Protein AF-A0A418REI0-F1 (afdb_monomer_lite)

pLDDT: mean 88.09, std 13.21, range [37.69, 98.44]

Secondary structure (DSSP, 8-state):
---S-EEHHHHHHHTTPPPPS---EE-SHHHHHHH-TTS-HHHHHHHHHHHHHHHHGGGHHHHHHHHHHHHHHHTSSSHHHHHHHHHHHHHSSEEEEEETTS-EEEEES-PPTTPPEEEEEEEETTEEEEEEEEES-GGGHHHHHHHHHHHHHHHHHHHHHHHHHHHHHHHHHHHHHHT-GGGS-TT-----

Sequence (192 aa):
MDGMTVTLAALHEALGLSPTAGDERIGDSEAAVRALPELPTTDVRAAFARLQADTLRPHLPGLRTLLDGAQRALNHPQPEATLARWLAGVTGGEVTVRASWGDVVAHAGHAPDGAELTEVPLAFERRPVGTLQLRADPGWADLAALIAELLRLARLQAAAAGAARRRVGERQFEALLAGDAAQLPPGEGFTV

Radius of gyration: 24.29 Å; chains: 1; bounding box: 61×45×70 Å

Structure (mmCIF, N/CA/C/O backbone):
data_AF-A0A418REI0-F1
#
_entry.id   AF-A0A418REI0-F1
#
loop_
_atom_site.group_PDB
_atom_site.id
_atom_site.type_symbol
_atom_site.label_atom_id
_atom_site.label_alt_id
_atom_site.label_comp_id
_atom_site.label_asym_id
_atom_site.label_entity_id
_atom_site.label_seq_id
_atom_site.pdbx_PDB_ins_code
_atom_site.Cartn_x
_atom_site.Cartn_y
_atom_site.Cartn_z
_atom_site.occupancy
_atom_site.B_iso_or_equiv
_atom_site.auth_seq_id
_atom_site.auth_comp_id
_atom_site.auth_asym_id
_atom_site.auth_atom_id
_atom_site.pdbx_PDB_model_num
ATOM 1 N N . MET A 1 1 ? -17.980 11.633 7.742 1.00 37.69 1 MET A N 1
ATOM 2 C CA . MET A 1 1 ? -17.823 10.175 7.548 1.00 37.69 1 MET A CA 1
ATOM 3 C C . MET A 1 1 ? -17.558 9.558 8.914 1.00 37.69 1 MET A C 1
ATOM 5 O O . MET A 1 1 ? -16.412 9.490 9.320 1.00 37.69 1 MET A O 1
ATOM 9 N N . ASP A 1 2 ? -18.605 9.179 9.646 1.00 46.38 2 ASP A N 1
ATOM 10 C CA . ASP A 1 2 ? -18.513 8.660 11.028 1.00 46.38 2 ASP A CA 1
ATOM 11 C C . ASP A 1 2 ? -18.523 7.115 11.102 1.00 46.38 2 ASP A C 1
ATOM 13 O O . ASP A 1 2 ? -18.875 6.534 12.119 1.00 46.38 2 ASP A O 1
ATOM 17 N N . GLY A 1 3 ? -18.189 6.419 10.011 1.00 50.38 3 GLY A N 1
ATOM 18 C CA . GLY A 1 3 ? -18.624 5.028 9.814 1.00 50.38 3 GLY A CA 1
ATOM 19 C C . GLY A 1 3 ? -17.624 3.900 10.085 1.00 50.38 3 GLY A C 1
ATOM 20 O O . GLY A 1 3 ? -17.991 2.756 9.853 1.00 50.38 3 GLY A O 1
ATOM 21 N N . MET A 1 4 ? -16.380 4.160 10.506 1.00 64.94 4 MET A N 1
ATOM 22 C CA . MET A 1 4 ? -15.353 3.098 10.583 1.00 64.94 4 MET A CA 1
ATOM 23 C C . MET A 1 4 ? -14.421 3.214 11.793 1.00 64.94 4 MET A C 1
ATOM 25 O O . MET A 1 4 ? -13.204 3.122 11.660 1.00 64.94 4 MET A O 1
ATOM 29 N N . THR A 1 5 ? -14.966 3.472 12.978 1.00 81.75 5 THR A N 1
ATOM 30 C CA . THR A 1 5 ? -14.149 3.612 14.191 1.00 81.75 5 THR A CA 1
ATOM 31 C C . THR A 1 5 ? -14.651 2.692 15.287 1.00 81.75 5 THR A C 1
ATOM 33 O O . THR A 1 5 ? -15.823 2.751 15.653 1.00 81.75 5 THR A O 1
ATOM 36 N N . VAL A 1 6 ? -13.753 1.871 15.830 1.00 89.75 6 VAL A N 1
ATOM 37 C CA . VAL A 1 6 ? -14.014 1.056 17.020 1.00 89.75 6 VAL A CA 1
ATOM 38 C C . VAL A 1 6 ? -14.134 1.970 18.237 1.00 89.75 6 VAL A C 1
ATOM 40 O O . VAL A 1 6 ? -13.294 2.840 18.451 1.00 89.75 6 VAL A O 1
ATOM 43 N N . THR A 1 7 ? -15.171 1.770 19.043 1.00 93.31 7 THR A N 1
ATOM 44 C CA . THR A 1 7 ? -15.384 2.499 20.304 1.00 93.31 7 THR A CA 1
ATOM 45 C C . THR A 1 7 ? -14.915 1.686 21.508 1.00 93.31 7 THR A C 1
ATOM 47 O O . THR A 1 7 ? -14.963 0.453 21.466 1.00 93.31 7 THR A O 1
ATOM 50 N N . LEU A 1 8 ? -14.571 2.351 22.612 1.00 92.44 8 LEU A N 1
ATOM 51 C CA . LEU A 1 8 ? -14.238 1.691 23.878 1.00 92.44 8 LEU A CA 1
ATOM 52 C C . LEU A 1 8 ? -15.384 0.820 24.415 1.00 92.44 8 LEU A C 1
ATOM 54 O O . LEU A 1 8 ? -15.127 -0.299 24.859 1.00 92.44 8 LEU A O 1
ATOM 58 N N . ALA A 1 9 ? -16.636 1.277 24.311 1.00 92.62 9 ALA A N 1
ATOM 59 C CA . ALA A 1 9 ? -17.806 0.488 24.701 1.00 92.62 9 ALA A CA 1
ATOM 60 C C . ALA A 1 9 ? -17.896 -0.845 23.930 1.00 92.62 9 ALA A C 1
ATOM 62 O O . ALA A 1 9 ? -17.992 -1.908 24.542 1.00 92.62 9 ALA A O 1
ATOM 63 N N . ALA A 1 10 ? -17.770 -0.806 22.598 1.00 92.62 10 ALA A N 1
ATOM 64 C CA . ALA A 1 10 ? -17.742 -2.013 21.764 1.00 92.62 10 ALA A CA 1
ATOM 65 C C . ALA A 1 10 ? -16.563 -2.946 22.100 1.00 92.62 10 ALA A C 1
ATOM 67 O O . ALA A 1 10 ? -16.708 -4.167 22.069 1.00 92.62 10 ALA A O 1
ATOM 68 N N . LEU A 1 11 ? -15.395 -2.389 22.447 1.00 93.88 11 LEU A N 1
ATOM 69 C CA . LEU A 1 11 ? -14.242 -3.182 22.878 1.00 93.88 11 LEU A CA 1
ATOM 70 C C . LEU A 1 11 ? -14.498 -3.879 24.223 1.00 93.88 11 LEU A C 1
ATOM 72 O O . LEU A 1 11 ? -14.166 -5.054 24.364 1.00 93.88 11 LEU A O 1
ATOM 76 N N . HIS A 1 12 ? -15.120 -3.190 25.184 1.00 94.25 12 HIS A N 1
ATOM 77 C CA . HIS A 1 12 ? -15.545 -3.782 26.456 1.00 94.25 12 HIS A CA 1
ATOM 78 C C . HIS A 1 12 ? -16.533 -4.926 26.245 1.00 94.25 12 HIS A C 1
ATOM 80 O O . HIS A 1 12 ? -16.341 -6.007 26.800 1.00 94.25 12 HIS A O 1
ATOM 86 N N . GLU A 1 13 ? -17.552 -4.709 25.415 1.00 93.75 13 GLU A N 1
ATOM 87 C CA . GLU A 1 13 ? -18.547 -5.729 25.087 1.00 93.75 13 GLU A CA 1
ATOM 88 C C . GLU A 1 13 ? -17.895 -6.956 24.435 1.00 93.75 13 GLU A C 1
ATOM 90 O O . GLU A 1 13 ? -18.126 -8.085 24.868 1.00 93.75 13 GLU A O 1
ATOM 95 N N . ALA A 1 14 ? -17.005 -6.747 23.459 1.00 93.56 14 ALA A N 1
ATOM 96 C CA . ALA A 1 14 ? -16.279 -7.827 22.788 1.00 93.56 14 ALA A CA 1
ATOM 97 C C . ALA A 1 14 ? -15.379 -8.643 23.734 1.00 93.56 14 ALA A C 1
ATOM 99 O O . ALA A 1 14 ? -15.108 -9.815 23.465 1.00 93.56 14 ALA A O 1
ATOM 100 N N . LEU A 1 15 ? -14.920 -8.031 24.828 1.00 94.75 15 LEU A N 1
ATOM 101 C CA . LEU A 1 15 ? -14.110 -8.659 25.874 1.00 94.75 15 LEU A CA 1
ATOM 102 C C . LEU A 1 15 ? -14.952 -9.196 27.047 1.00 94.75 15 LEU A C 1
ATOM 104 O O . LEU A 1 15 ? -14.390 -9.753 27.988 1.00 94.75 15 LEU A O 1
ATOM 108 N N . GLY A 1 16 ? -16.282 -9.055 27.008 1.00 93.31 16 GLY A N 1
ATOM 109 C CA . GLY A 1 16 ? -17.184 -9.493 28.078 1.00 93.31 16 GLY A CA 1
ATOM 110 C C . GLY A 1 16 ? -17.062 -8.679 29.372 1.00 93.31 16 GLY A C 1
ATOM 111 O O . GLY A 1 16 ? -17.384 -9.182 30.448 1.00 93.31 16 GLY A O 1
ATOM 112 N N . LEU A 1 17 ? -16.571 -7.442 29.284 1.00 91.19 17 LEU A N 1
ATOM 113 C CA . LEU A 1 17 ? -16.450 -6.523 30.413 1.00 91.19 17 LEU A CA 1
ATOM 114 C C . LEU A 1 17 ? -17.764 -5.783 30.670 1.00 91.19 17 LEU A C 1
ATOM 116 O O . LEU A 1 17 ? -18.635 -5.690 29.806 1.00 91.19 17 LEU A O 1
ATOM 120 N N . SER A 1 18 ? -17.876 -5.185 31.858 1.00 87.94 18 SER A N 1
ATOM 121 C CA . SER A 1 18 ? -18.984 -4.284 32.168 1.00 87.94 18 SER A CA 1
ATOM 122 C C . SER A 1 18 ? -19.059 -3.143 31.140 1.00 87.94 18 SER A C 1
ATOM 124 O O . SER A 1 18 ? -18.027 -2.520 30.850 1.00 87.94 18 SER A O 1
ATOM 126 N N . PRO A 1 19 ? -20.260 -2.848 30.608 1.00 78.44 19 PRO A N 1
ATOM 127 C CA . PRO A 1 19 ? -20.439 -1.809 29.606 1.00 78.44 19 PRO A CA 1
ATOM 128 C C . PRO A 1 19 ? -20.054 -0.447 30.181 1.00 78.44 19 PRO A C 1
ATOM 130 O O . PRO A 1 19 ? -20.421 -0.093 31.304 1.00 78.44 19 PRO A O 1
ATOM 133 N N . THR A 1 20 ? -19.304 0.321 29.400 1.00 84.38 20 THR A N 1
ATOM 134 C CA . THR A 1 20 ? -18.971 1.713 29.697 1.00 84.38 20 THR A CA 1
ATOM 135 C C . THR A 1 20 ? -19.844 2.628 28.852 1.00 84.38 20 THR A C 1
ATOM 137 O O . THR A 1 20 ? -20.195 2.303 27.724 1.00 84.38 20 THR A O 1
ATOM 140 N N . ALA A 1 21 ? -20.195 3.798 29.385 1.00 75.00 21 ALA A N 1
ATOM 141 C CA . ALA A 1 21 ? -20.988 4.796 28.660 1.00 75.00 21 ALA A CA 1
ATOM 142 C C . ALA A 1 21 ? -20.171 5.574 27.602 1.00 75.00 21 ALA A C 1
ATOM 144 O O . ALA A 1 21 ? -20.625 6.601 27.107 1.00 75.00 21 ALA A O 1
ATOM 145 N N . GLY A 1 22 ? -18.935 5.151 27.324 1.00 71.06 22 GLY A N 1
ATOM 146 C CA . GLY A 1 22 ? -17.993 5.904 26.508 1.00 71.06 22 GLY A CA 1
ATOM 147 C C . GLY A 1 22 ? -18.039 5.509 25.036 1.00 71.06 22 GLY A C 1
ATOM 148 O O . GLY A 1 22 ? -17.533 4.449 24.670 1.00 71.06 22 GLY A O 1
ATOM 149 N N . ASP A 1 23 ? -18.496 6.431 24.188 1.00 81.56 23 ASP A N 1
ATOM 150 C CA . ASP A 1 23 ? -18.319 6.386 22.724 1.00 81.56 23 ASP A CA 1
ATOM 151 C C . ASP A 1 23 ? -16.915 6.864 22.296 1.00 81.56 23 ASP A C 1
ATOM 153 O O . ASP A 1 23 ? -16.705 7.376 21.192 1.00 81.56 23 ASP A O 1
ATOM 157 N N . GLU A 1 24 ? -15.929 6.736 23.189 1.00 89.12 24 GLU A N 1
ATOM 158 C CA . GLU A 1 24 ? -14.556 7.137 22.909 1.00 89.12 24 GLU A CA 1
ATOM 159 C C . GLU A 1 24 ? -13.996 6.288 21.767 1.00 89.12 24 GLU A C 1
ATOM 161 O O . GLU A 1 24 ? -14.023 5.054 21.808 1.00 89.12 24 GLU A O 1
ATOM 166 N N . ARG A 1 25 ? -13.507 6.964 20.725 1.00 90.75 25 ARG A N 1
ATOM 167 C CA . ARG A 1 25 ? -12.991 6.325 19.515 1.00 90.75 25 ARG A CA 1
ATOM 168 C C . ARG A 1 25 ? -11.568 5.845 19.750 1.00 90.75 25 ARG A C 1
ATOM 170 O O . ARG A 1 25 ? -10.687 6.626 20.099 1.00 90.75 25 ARG A O 1
ATOM 177 N N . ILE A 1 26 ? -11.338 4.569 19.480 1.00 90.69 26 ILE A N 1
ATOM 178 C CA . ILE A 1 26 ? -10.029 3.934 19.542 1.00 90.69 26 ILE A CA 1
ATOM 179 C C . ILE A 1 26 ? -9.466 3.879 18.122 1.00 90.69 26 ILE A C 1
ATOM 181 O O . ILE A 1 26 ? -9.990 3.172 17.261 1.00 90.69 26 ILE A O 1
ATOM 185 N N . GLY A 1 27 ? -8.405 4.651 17.879 1.00 86.81 27 GLY A N 1
ATOM 186 C CA . GLY A 1 27 ? -7.816 4.792 16.544 1.00 86.81 27 GLY A CA 1
ATOM 187 C C . GLY A 1 27 ? -6.982 3.593 16.091 1.00 86.81 27 GLY A C 1
ATOM 188 O O . GLY A 1 27 ? -6.957 3.279 14.905 1.00 86.81 27 GLY A O 1
ATOM 189 N N . ASP A 1 28 ? -6.315 2.903 17.018 1.00 90.38 28 ASP A N 1
ATOM 190 C CA . ASP A 1 28 ? -5.392 1.813 16.701 1.00 90.38 28 ASP A CA 1
ATOM 191 C C . ASP A 1 28 ? -5.299 0.769 17.829 1.00 90.38 28 ASP A C 1
ATOM 193 O O . ASP A 1 28 ? -5.829 0.940 18.932 1.00 90.38 28 ASP A O 1
ATOM 197 N N . SER A 1 29 ? -4.611 -0.340 17.550 1.00 92.38 29 SER A N 1
ATOM 198 C CA . SER A 1 29 ? -4.465 -1.446 18.499 1.00 92.38 29 SER A CA 1
ATOM 199 C C . SER A 1 29 ? -3.656 -1.083 19.746 1.00 92.38 29 SER A C 1
ATOM 201 O O . SER A 1 29 ? -3.858 -1.689 20.793 1.00 92.38 29 SER A O 1
ATOM 203 N N . GLU A 1 30 ? -2.739 -0.118 19.664 1.00 94.31 30 GLU A N 1
ATOM 204 C CA . GLU A 1 30 ? -1.954 0.321 20.821 1.00 94.31 30 GLU A CA 1
ATOM 205 C C . GLU A 1 30 ? -2.773 1.241 21.726 1.00 94.31 30 GLU A C 1
ATOM 207 O O . GLU A 1 30 ? -2.663 1.165 22.946 1.00 94.31 30 GLU A O 1
ATOM 212 N N . ALA A 1 31 ? -3.640 2.074 21.152 1.00 93.38 31 ALA A N 1
ATOM 213 C CA . ALA A 1 31 ? -4.638 2.838 21.883 1.00 93.38 31 ALA A CA 1
ATOM 214 C C . ALA A 1 31 ? -5.607 1.902 22.615 1.00 93.38 31 ALA A C 1
ATOM 216 O O . ALA A 1 31 ? -5.894 2.140 23.785 1.00 93.38 31 ALA A O 1
ATOM 217 N N . ALA A 1 32 ? -6.023 0.800 21.979 1.00 93.44 32 ALA A N 1
ATOM 218 C CA . A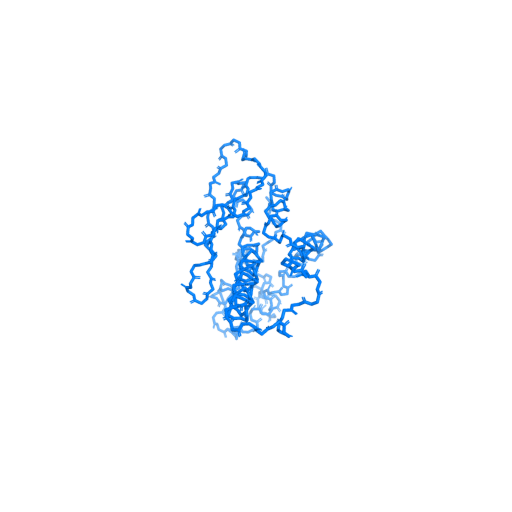LA A 1 32 ? -6.846 -0.227 22.620 1.00 93.44 32 ALA A CA 1
ATOM 219 C C . ALA A 1 32 ? -6.154 -0.828 23.857 1.00 93.44 32 ALA A C 1
ATOM 221 O O . ALA A 1 32 ? -6.754 -0.919 24.925 1.00 93.44 32 ALA A O 1
ATOM 222 N N . VAL A 1 33 ? -4.873 -1.190 23.729 1.00 96.19 33 VAL A N 1
ATOM 223 C CA . VAL A 1 33 ? -4.071 -1.747 24.833 1.00 96.19 33 VAL A CA 1
ATOM 224 C C . VAL A 1 33 ? -3.869 -0.723 25.950 1.00 96.19 33 VAL A C 1
ATOM 226 O O . VAL A 1 33 ? -4.002 -1.068 27.121 1.00 96.19 33 VAL A O 1
ATOM 229 N N . AR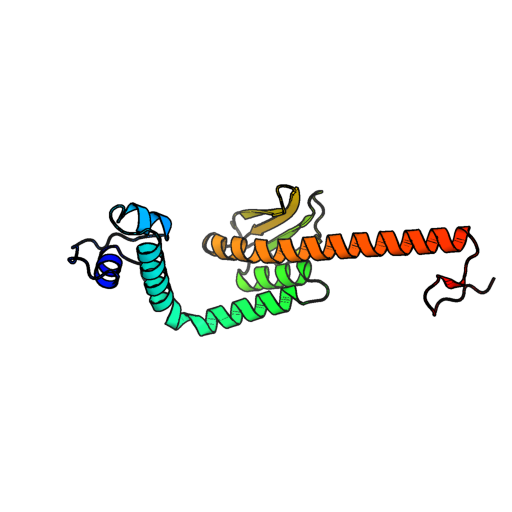G A 1 34 ? -3.596 0.544 25.613 1.00 95.38 34 ARG A N 1
ATOM 230 C CA . ARG A 1 34 ? -3.468 1.623 26.607 1.00 95.38 34 ARG A CA 1
ATOM 231 C C . ARG A 1 34 ? -4.770 1.891 27.358 1.00 95.38 34 ARG A C 1
ATOM 233 O O . ARG A 1 34 ? -4.708 2.256 28.526 1.00 95.38 34 ARG A O 1
ATOM 240 N N . ALA A 1 35 ? -5.919 1.727 26.705 1.00 92.75 35 ALA A N 1
ATOM 241 C CA . ALA A 1 35 ? -7.226 1.926 27.326 1.00 92.75 35 ALA A CA 1
ATOM 242 C C . ALA A 1 35 ? -7.595 0.807 28.316 1.00 92.75 35 ALA A C 1
ATOM 244 O O . ALA A 1 35 ? -8.383 1.037 29.229 1.00 92.75 35 ALA A O 1
ATOM 245 N N . LEU A 1 36 ? -7.018 -0.391 28.158 1.00 93.50 36 LEU A N 1
ATOM 246 C CA . LEU A 1 36 ? -7.301 -1.568 28.985 1.00 93.50 36 LEU A CA 1
ATOM 247 C C . LEU A 1 36 ? -6.004 -2.214 29.510 1.00 93.50 36 LEU A C 1
ATOM 249 O O . LEU A 1 36 ? -5.715 -3.365 29.174 1.00 93.50 36 LEU A O 1
ATOM 253 N N . PRO A 1 37 ? -5.217 -1.502 30.341 1.00 94.19 37 PRO A N 1
ATOM 254 C CA . PRO A 1 37 ? -3.891 -1.960 30.767 1.00 94.19 37 PRO A CA 1
ATOM 255 C C . PRO A 1 37 ? -3.931 -3.203 31.669 1.00 94.19 37 PRO A C 1
ATOM 257 O O . PRO A 1 37 ? -2.948 -3.933 31.747 1.00 94.19 37 PRO A O 1
ATOM 260 N N . GLU A 1 38 ? -5.065 -3.454 32.327 1.00 94.12 38 GLU A N 1
ATOM 261 C CA . GLU A 1 38 ? -5.263 -4.586 33.243 1.00 94.12 38 GLU A CA 1
ATOM 262 C C . GLU A 1 38 ? -5.522 -5.919 32.517 1.00 94.12 38 GLU A C 1
ATOM 264 O O . GLU A 1 38 ? -5.542 -6.977 33.146 1.00 94.12 38 GLU A O 1
ATOM 269 N N . LEU A 1 39 ? -5.745 -5.889 31.198 1.00 95.06 39 LEU A N 1
ATOM 270 C CA . LEU A 1 39 ? -6.017 -7.082 30.400 1.00 95.06 39 LEU A CA 1
ATOM 271 C C . LEU A 1 39 ? -4.785 -7.569 29.628 1.00 95.06 39 LEU A C 1
ATOM 273 O O . LEU A 1 39 ? -3.916 -6.775 29.260 1.00 95.06 39 LEU A O 1
ATOM 277 N N . PRO A 1 40 ? -4.717 -8.874 29.298 1.00 96.38 40 PRO A N 1
ATOM 278 C CA . PRO A 1 40 ? -3.663 -9.393 28.441 1.00 96.38 40 PRO A CA 1
ATOM 279 C C . PRO A 1 40 ? -3.654 -8.686 27.080 1.00 96.38 40 PRO A C 1
ATOM 281 O O . PRO A 1 40 ? -4.644 -8.690 26.347 1.00 96.38 40 PRO A O 1
ATOM 284 N N . THR A 1 41 ? -2.500 -8.130 26.696 1.00 96.31 41 THR A N 1
ATOM 285 C CA . THR A 1 41 ? -2.317 -7.397 25.430 1.00 96.31 41 THR A CA 1
ATOM 286 C C . THR A 1 41 ? -2.795 -8.191 24.212 1.00 96.31 41 THR A C 1
ATOM 288 O O . THR A 1 41 ? -3.390 -7.625 23.295 1.00 96.31 41 THR A O 1
ATOM 291 N N . THR A 1 42 ? -2.543 -9.502 24.188 1.00 96.44 42 THR A N 1
ATOM 292 C CA . THR A 1 42 ? -2.944 -10.381 23.080 1.00 96.44 42 THR A CA 1
ATOM 293 C C . THR A 1 42 ? -4.462 -10.433 22.914 1.00 96.44 42 THR A C 1
ATOM 295 O O . THR A 1 42 ? -4.943 -10.352 21.784 1.00 96.44 42 THR A O 1
ATOM 298 N N . ASP A 1 43 ? -5.212 -10.492 24.014 1.00 96.75 43 ASP A N 1
ATOM 299 C CA . ASP A 1 43 ? -6.672 -10.593 23.983 1.00 96.75 43 ASP A CA 1
ATOM 300 C C . ASP A 1 43 ? -7.295 -9.273 23.527 1.00 96.75 43 ASP A C 1
ATOM 302 O O . ASP A 1 43 ? -8.155 -9.261 22.643 1.00 96.75 43 ASP A O 1
ATOM 306 N N . VAL A 1 44 ? -6.785 -8.147 24.040 1.00 96.38 44 VAL A N 1
ATOM 307 C CA . VAL A 1 44 ? -7.223 -6.803 23.633 1.00 96.38 44 VAL A CA 1
ATOM 308 C C . VAL A 1 44 ? -6.976 -6.576 22.141 1.00 96.38 44 VAL A C 1
ATOM 310 O O . VAL A 1 44 ? -7.878 -6.148 21.418 1.00 96.38 44 VAL A O 1
ATOM 313 N N . ARG A 1 45 ? -5.780 -6.918 21.642 1.00 96.38 45 ARG A N 1
ATOM 314 C CA . ARG A 1 45 ? -5.453 -6.799 20.212 1.00 96.38 45 ARG A CA 1
ATOM 315 C C . ARG A 1 45 ? -6.335 -7.699 19.347 1.00 96.38 45 ARG A C 1
ATOM 317 O O . ARG A 1 45 ? -6.784 -7.260 18.291 1.00 96.38 45 ARG A O 1
ATOM 324 N N . ALA A 1 46 ? -6.604 -8.931 19.780 1.00 96.12 46 ALA A N 1
ATOM 325 C CA . ALA A 1 46 ? -7.459 -9.860 19.047 1.00 96.12 46 ALA A CA 1
ATOM 326 C C . ALA A 1 46 ? -8.921 -9.383 18.986 1.00 96.12 46 ALA A C 1
ATOM 328 O O . ALA A 1 46 ? -9.546 -9.464 17.926 1.00 96.12 46 ALA A O 1
ATOM 329 N N . ALA A 1 47 ? -9.459 -8.859 20.091 1.00 96.12 47 ALA A N 1
ATOM 330 C CA . ALA A 1 47 ? -10.803 -8.286 20.136 1.00 96.12 47 ALA A CA 1
ATOM 331 C C . ALA A 1 47 ? -10.911 -7.037 19.252 1.00 96.12 47 ALA A C 1
ATOM 333 O O . ALA A 1 47 ? -11.807 -6.954 18.412 1.00 96.12 47 ALA A O 1
ATOM 334 N N . PHE A 1 48 ? -9.949 -6.115 19.356 1.00 95.25 48 PHE A N 1
ATOM 335 C CA . PHE A 1 48 ? -9.890 -4.925 18.507 1.00 95.25 48 PHE A CA 1
ATOM 336 C C . PHE A 1 48 ? -9.812 -5.285 17.016 1.00 95.25 48 PHE A C 1
ATOM 338 O O . PHE A 1 48 ? -10.573 -4.758 16.206 1.00 95.25 48 PHE A O 1
ATOM 345 N N . ALA A 1 49 ? -8.948 -6.236 16.645 1.00 94.31 49 ALA A N 1
ATOM 346 C CA . ALA A 1 49 ? -8.825 -6.703 15.266 1.00 94.31 49 ALA A CA 1
ATOM 347 C C . ALA A 1 49 ? -10.128 -7.326 14.740 1.00 94.31 49 ALA A C 1
ATOM 349 O O . ALA A 1 49 ? -10.476 -7.128 13.577 1.00 94.31 49 ALA A O 1
ATOM 350 N N . ARG A 1 50 ? -10.873 -8.049 15.587 1.00 95.12 50 ARG A N 1
ATOM 351 C CA . ARG A 1 50 ? -12.177 -8.617 15.222 1.00 95.12 50 ARG A CA 1
ATOM 352 C C . ARG A 1 50 ? -13.213 -7.530 14.950 1.00 95.12 50 ARG A C 1
ATOM 354 O O . ARG A 1 50 ? -13.879 -7.593 13.924 1.00 95.12 50 ARG A O 1
ATOM 361 N N . LEU A 1 51 ? -13.295 -6.516 15.810 1.00 94.69 51 LEU A N 1
ATOM 362 C CA . LEU A 1 51 ? -14.202 -5.378 15.620 1.00 94.69 51 LEU A CA 1
ATOM 363 C C . LEU A 1 51 ? -13.869 -4.589 14.345 1.00 94.69 51 LEU A C 1
ATOM 365 O O . LEU A 1 51 ? -14.764 -4.237 13.574 1.00 94.69 51 LEU A O 1
ATOM 369 N N . GLN A 1 52 ? -12.579 -4.377 14.069 1.00 92.12 52 GLN A N 1
ATOM 370 C CA . GLN A 1 52 ? -12.132 -3.798 12.800 1.00 92.12 52 GLN A CA 1
ATOM 371 C C . GLN A 1 52 ? -12.526 -4.674 11.604 1.00 92.12 52 GLN A C 1
ATOM 373 O O . GLN A 1 52 ? -13.016 -4.163 10.598 1.00 92.12 52 GLN A O 1
ATOM 378 N N . ALA A 1 53 ? -12.366 -5.995 11.704 1.00 92.00 53 ALA A N 1
ATOM 379 C CA . ALA A 1 53 ? -12.766 -6.915 10.643 1.00 92.00 53 ALA A CA 1
ATOM 380 C C . ALA A 1 53 ? -14.282 -6.879 10.388 1.00 92.00 53 ALA A C 1
ATOM 382 O O . ALA A 1 53 ? -14.698 -6.849 9.231 1.00 92.00 53 ALA A O 1
ATOM 383 N N . ASP A 1 54 ? -15.106 -6.825 11.436 1.00 93.12 54 ASP A N 1
ATOM 384 C CA . ASP A 1 54 ? -16.561 -6.696 11.309 1.00 93.12 54 ASP A CA 1
ATOM 385 C C . ASP A 1 54 ? -16.971 -5.377 10.641 1.00 93.12 54 ASP A C 1
ATOM 387 O O . ASP A 1 54 ? -17.899 -5.372 9.826 1.00 93.12 54 ASP A O 1
ATOM 391 N N . THR A 1 55 ? -16.241 -4.296 10.932 1.00 91.25 55 THR A N 1
ATOM 392 C CA . THR A 1 55 ? -16.420 -2.964 10.331 1.00 91.25 55 THR A CA 1
ATOM 393 C C . THR A 1 55 ? -16.031 -2.961 8.850 1.00 91.25 55 THR A C 1
ATOM 395 O O . THR A 1 55 ? -16.740 -2.410 8.012 1.00 91.25 55 THR A O 1
ATOM 398 N N . LEU A 1 56 ? -14.928 -3.625 8.492 1.00 90.31 56 LEU A N 1
ATOM 399 C CA . LEU A 1 56 ? -14.429 -3.702 7.116 1.00 90.31 56 LEU A CA 1
ATOM 400 C C . LEU A 1 56 ? -15.165 -4.735 6.256 1.00 90.31 56 LEU A C 1
ATOM 402 O O . LEU A 1 56 ? -15.121 -4.646 5.028 1.00 90.31 56 LEU A O 1
ATOM 406 N N . ARG A 1 57 ? -15.846 -5.710 6.870 1.00 93.12 57 ARG A N 1
ATOM 407 C CA . ARG A 1 57 ? -16.513 -6.832 6.190 1.00 93.12 57 ARG A CA 1
ATOM 408 C C . ARG A 1 57 ? -17.374 -6.413 4.986 1.00 93.12 57 ARG A C 1
ATOM 410 O O . ARG A 1 57 ? -17.210 -7.041 3.938 1.00 93.12 57 ARG A O 1
ATOM 417 N N . PRO A 1 58 ? -18.233 -5.375 5.057 1.00 94.38 58 PRO A N 1
ATOM 418 C CA . PRO A 1 58 ? -19.033 -4.942 3.906 1.00 94.38 58 PRO A CA 1
ATOM 419 C C . PRO A 1 58 ? -18.191 -4.431 2.725 1.00 94.38 58 PRO A C 1
ATOM 421 O O . PRO A 1 58 ? -18.628 -4.491 1.578 1.00 94.38 58 PRO A O 1
ATOM 424 N N . HIS A 1 59 ? -16.973 -3.957 2.990 1.00 92.44 59 HIS A N 1
ATOM 425 C CA . HIS A 1 59 ? -16.069 -3.352 2.011 1.00 92.44 59 HIS A CA 1
ATOM 426 C C . HIS A 1 59 ? -15.030 -4.334 1.448 1.00 92.44 59 HIS A C 1
ATOM 428 O O . HIS A 1 59 ? -14.322 -3.998 0.494 1.00 92.44 59 HIS A O 1
ATOM 434 N N . LEU A 1 60 ? -14.951 -5.562 1.982 1.00 92.00 60 LEU A N 1
ATOM 435 C CA . LEU A 1 60 ? -13.967 -6.569 1.568 1.00 92.00 60 LEU A CA 1
ATOM 436 C C . LEU A 1 60 ? -13.948 -6.860 0.060 1.00 92.00 60 LEU A C 1
ATOM 438 O O . LEU A 1 60 ? -12.847 -6.990 -0.473 1.00 92.00 60 LEU A O 1
ATOM 442 N N . PRO A 1 61 ? -15.080 -6.937 -0.671 1.00 94.88 61 PRO A N 1
ATOM 443 C CA . PRO A 1 61 ? -15.032 -7.157 -2.118 1.00 94.88 61 PRO A CA 1
ATOM 444 C C . PRO A 1 61 ? -14.297 -6.036 -2.872 1.00 94.88 61 PRO A C 1
ATOM 446 O O . PRO A 1 61 ? -13.494 -6.304 -3.771 1.00 94.88 61 PRO A O 1
ATOM 449 N N . GLY A 1 62 ? -14.529 -4.781 -2.475 1.00 92.81 62 GLY A N 1
ATOM 450 C CA . GLY A 1 62 ? -13.847 -3.619 -3.045 1.00 92.81 62 GLY A CA 1
ATOM 451 C C . GLY A 1 62 ? -12.364 -3.606 -2.685 1.00 92.81 62 GLY A C 1
ATOM 452 O O . GLY A 1 62 ? -11.517 -3.480 -3.569 1.00 92.81 62 GLY A O 1
ATOM 453 N N . LEU A 1 63 ? -12.040 -3.839 -1.408 1.00 91.81 63 LEU A N 1
ATOM 454 C CA . LEU A 1 63 ? -10.656 -3.917 -0.938 1.00 91.81 63 LEU A CA 1
ATOM 455 C C . LEU A 1 63 ? -9.878 -5.028 -1.650 1.00 91.81 63 LEU A C 1
ATOM 457 O O . LEU A 1 63 ? -8.767 -4.800 -2.120 1.00 91.81 63 LEU A O 1
ATOM 461 N N . ARG A 1 64 ? -10.477 -6.214 -1.795 1.00 94.31 64 ARG A N 1
ATOM 462 C CA . ARG A 1 64 ? -9.885 -7.327 -2.541 1.00 94.31 64 ARG A CA 1
ATOM 463 C C . ARG A 1 64 ? -9.572 -6.927 -3.977 1.00 94.31 64 ARG A C 1
ATOM 465 O O . ARG A 1 64 ? -8.475 -7.189 -4.446 1.00 94.31 64 ARG A O 1
ATOM 472 N N . THR A 1 65 ? -10.499 -6.251 -4.652 1.00 94.88 65 THR A N 1
ATOM 473 C CA . THR A 1 65 ? -10.292 -5.790 -6.034 1.00 94.88 65 THR A CA 1
ATOM 474 C C . THR A 1 65 ? -9.092 -4.842 -6.144 1.00 94.88 65 THR A C 1
ATOM 476 O O . THR A 1 65 ? -8.299 -4.952 -7.082 1.00 94.88 65 THR A O 1
ATOM 479 N N . LEU A 1 66 ? -8.923 -3.938 -5.172 1.00 93.75 66 LEU A N 1
ATOM 480 C CA . LEU A 1 66 ? -7.765 -3.043 -5.104 1.00 93.75 66 LEU A CA 1
ATOM 481 C C . LEU A 1 66 ? -6.465 -3.821 -4.857 1.00 93.75 66 LEU A C 1
ATOM 483 O O . LEU A 1 66 ? -5.497 -3.636 -5.597 1.00 93.75 66 LEU A O 1
ATOM 487 N N . LEU A 1 67 ? -6.453 -4.731 -3.880 1.00 93.25 67 LEU A N 1
ATOM 488 C CA . LEU A 1 67 ? -5.287 -5.562 -3.559 1.00 93.25 67 LEU A CA 1
ATOM 489 C C . LEU A 1 67 ? -4.881 -6.465 -4.734 1.00 93.25 67 LEU A C 1
ATOM 491 O O . LEU A 1 67 ? -3.697 -6.546 -5.055 1.00 93.25 67 LEU A O 1
ATOM 495 N N . ASP A 1 68 ? -5.844 -7.055 -5.444 1.00 95.62 68 ASP A N 1
ATOM 496 C CA . ASP A 1 68 ? -5.607 -7.836 -6.664 1.00 95.62 68 ASP A CA 1
ATOM 497 C C . ASP A 1 68 ? -4.998 -6.961 -7.778 1.00 95.62 68 ASP A C 1
ATOM 499 O O . ASP A 1 68 ? -4.202 -7.426 -8.598 1.00 95.62 68 ASP A O 1
ATOM 503 N N . GLY A 1 69 ? -5.361 -5.676 -7.838 1.00 95.94 69 GLY A N 1
ATOM 504 C CA . GLY A 1 69 ? -4.739 -4.693 -8.727 1.00 95.94 69 GLY A C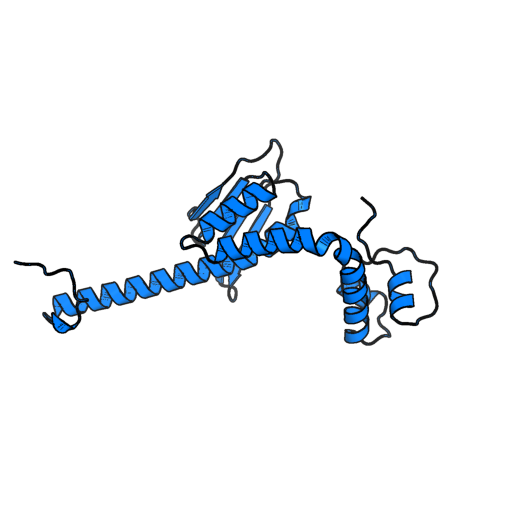A 1
ATOM 505 C C . GLY A 1 69 ? -3.270 -4.437 -8.381 1.00 95.94 69 GLY A C 1
ATOM 506 O O . GLY A 1 69 ? -2.406 -4.558 -9.252 1.00 95.94 69 GLY A O 1
ATOM 507 N N . ALA A 1 70 ? -2.979 -4.164 -7.108 1.00 95.44 70 ALA A N 1
ATOM 508 C CA . ALA A 1 70 ? -1.618 -3.940 -6.623 1.00 95.44 70 ALA A CA 1
ATOM 509 C C . ALA A 1 70 ? -0.732 -5.191 -6.785 1.00 95.44 70 ALA A C 1
ATOM 511 O O . ALA A 1 70 ? 0.409 -5.096 -7.237 1.00 95.44 70 ALA A O 1
ATOM 512 N N . GLN A 1 71 ? -1.267 -6.382 -6.503 1.00 95.88 71 GLN A N 1
ATOM 513 C CA . GLN A 1 71 ? -0.557 -7.650 -6.679 1.00 95.88 71 GLN A CA 1
ATOM 514 C C . GLN A 1 71 ? -0.234 -7.925 -8.154 1.00 95.88 71 GLN A C 1
ATOM 516 O O . GLN A 1 71 ? 0.881 -8.339 -8.477 1.00 95.88 71 GLN A O 1
ATOM 521 N N . ARG A 1 72 ? -1.174 -7.670 -9.074 1.00 97.06 72 ARG A N 1
ATOM 522 C CA . ARG A 1 72 ? -0.905 -7.773 -10.519 1.00 97.06 72 ARG A CA 1
ATOM 523 C C . ARG A 1 72 ? 0.178 -6.795 -10.966 1.00 97.06 72 ARG A C 1
ATOM 525 O O . ARG A 1 72 ? 1.025 -7.172 -11.770 1.00 97.06 72 ARG A O 1
ATOM 532 N N . ALA A 1 73 ? 0.177 -5.576 -10.429 1.00 96.94 73 ALA A N 1
ATOM 533 C CA . ALA A 1 73 ? 1.210 -4.588 -10.717 1.00 96.94 73 ALA A CA 1
ATOM 534 C C . ALA A 1 73 ? 2.598 -5.031 -10.224 1.00 96.94 73 ALA A C 1
ATOM 536 O O . ALA A 1 73 ? 3.569 -4.910 -10.967 1.00 96.94 73 ALA A O 1
ATOM 537 N N . LEU A 1 74 ? 2.685 -5.600 -9.018 1.00 95.44 74 LEU A N 1
ATOM 538 C CA . LEU A 1 74 ? 3.929 -6.135 -8.454 1.00 95.44 74 LEU A CA 1
ATOM 539 C C . LEU A 1 74 ? 4.495 -7.311 -9.266 1.00 95.44 74 LEU A C 1
ATOM 541 O O . LEU A 1 74 ? 5.706 -7.436 -9.402 1.00 95.44 74 LEU A O 1
ATOM 545 N N . ASN A 1 75 ? 3.636 -8.167 -9.817 1.00 94.44 75 ASN A N 1
ATOM 546 C CA . ASN A 1 75 ? 4.063 -9.322 -10.614 1.00 94.44 75 ASN A CA 1
ATOM 547 C C . ASN A 1 75 ? 4.366 -8.976 -12.085 1.00 94.44 75 ASN A C 1
ATOM 549 O O . ASN A 1 75 ? 4.697 -9.861 -12.875 1.00 94.44 75 ASN A O 1
ATOM 553 N N . HIS A 1 76 ? 4.240 -7.708 -12.480 1.00 95.75 76 HIS A N 1
ATOM 554 C CA . HIS A 1 76 ? 4.552 -7.260 -13.832 1.00 95.75 76 HIS A CA 1
ATOM 555 C C . HIS A 1 76 ? 6.078 -7.239 -14.073 1.00 95.75 76 HIS A C 1
ATOM 557 O O . HIS A 1 76 ? 6.826 -6.922 -13.150 1.00 95.75 76 HIS A O 1
ATOM 563 N N . PRO A 1 77 ? 6.576 -7.454 -15.312 1.00 91.50 77 PRO A N 1
ATOM 564 C CA . PRO A 1 77 ? 8.011 -7.354 -15.630 1.00 91.50 77 PRO A CA 1
ATOM 565 C C . PRO A 1 77 ? 8.667 -6.001 -15.304 1.00 91.50 77 PRO A C 1
ATOM 567 O O . PRO A 1 77 ? 9.885 -5.908 -15.176 1.00 91.50 77 PRO A O 1
ATOM 570 N N . GLN A 1 78 ? 7.859 -4.946 -15.193 1.00 93.81 78 GLN A N 1
ATOM 571 C CA . GLN A 1 78 ? 8.257 -3.601 -14.765 1.00 93.81 78 GLN A CA 1
ATOM 572 C C . GLN A 1 78 ? 7.402 -3.188 -13.559 1.00 93.81 78 GLN A C 1
ATOM 574 O O . GLN A 1 78 ? 6.430 -2.437 -13.726 1.00 93.81 78 GLN A O 1
ATOM 579 N N . PRO A 1 79 ? 7.693 -3.729 -12.367 1.00 95.94 79 PRO A N 1
ATOM 580 C CA . PRO A 1 79 ? 6.808 -3.596 -11.218 1.00 95.94 79 PRO A CA 1
ATOM 581 C C . PRO A 1 79 ? 6.727 -2.151 -10.725 1.00 95.94 79 PRO A C 1
ATOM 583 O O . PRO A 1 79 ? 5.634 -1.655 -10.479 1.00 95.94 79 PRO A O 1
ATOM 586 N N . GLU A 1 80 ? 7.848 -1.428 -10.686 1.00 97.00 80 GLU A N 1
ATOM 587 C CA . GLU A 1 80 ? 7.910 -0.029 -10.233 1.00 97.00 80 GLU A CA 1
ATOM 588 C C . GLU A 1 80 ? 6.997 0.883 -11.062 1.00 97.00 80 GLU A C 1
ATOM 590 O O . GLU A 1 80 ? 6.153 1.593 -10.519 1.00 97.00 80 GLU A O 1
ATOM 595 N N . ALA A 1 81 ? 7.113 0.815 -12.392 1.00 97.50 81 ALA A N 1
ATOM 596 C CA . ALA A 1 81 ? 6.303 1.615 -13.307 1.00 97.50 81 ALA A CA 1
ATOM 597 C C . ALA A 1 81 ? 4.814 1.250 -13.240 1.00 97.50 81 ALA A C 1
ATOM 599 O O . ALA A 1 81 ? 3.948 2.113 -13.371 1.00 97.50 81 ALA A O 1
ATOM 600 N N . THR A 1 82 ? 4.505 -0.030 -13.034 1.00 98.06 82 THR A N 1
ATOM 601 C CA . THR A 1 82 ? 3.117 -0.507 -12.994 1.00 98.06 82 THR A CA 1
ATOM 602 C C . THR A 1 82 ? 2.451 -0.174 -11.665 1.00 98.06 82 THR A C 1
ATOM 604 O O . THR A 1 82 ? 1.301 0.251 -11.670 1.00 98.06 82 THR A O 1
ATOM 607 N N . LEU A 1 83 ? 3.178 -0.278 -10.549 1.00 97.94 83 LEU A N 1
ATOM 608 C CA . LEU A 1 83 ? 2.723 0.169 -9.232 1.00 97.94 83 LEU A CA 1
ATOM 609 C C . LEU A 1 83 ? 2.523 1.686 -9.202 1.00 97.94 83 LEU A C 1
ATOM 611 O O . LEU A 1 83 ? 1.499 2.136 -8.699 1.00 97.94 83 LEU A O 1
ATOM 615 N N . ALA A 1 84 ? 3.432 2.469 -9.797 1.00 98.06 84 ALA A N 1
ATOM 616 C CA . ALA A 1 84 ? 3.273 3.920 -9.899 1.00 98.06 84 ALA A CA 1
ATOM 617 C C . ALA A 1 84 ? 2.007 4.301 -10.682 1.00 98.06 84 ALA A C 1
ATOM 619 O O . ALA A 1 84 ? 1.204 5.098 -10.203 1.00 98.06 84 ALA A O 1
ATOM 620 N N . ARG A 1 85 ? 1.781 3.681 -11.852 1.00 98.31 85 ARG A N 1
ATOM 621 C CA . ARG A 1 85 ? 0.555 3.887 -12.644 1.00 98.31 85 ARG A CA 1
ATOM 622 C C . ARG A 1 85 ? -0.703 3.456 -11.905 1.00 98.31 85 ARG A C 1
ATOM 624 O O . ARG A 1 85 ? -1.706 4.157 -11.969 1.00 98.31 85 ARG A O 1
ATOM 631 N N . TRP A 1 86 ? -0.659 2.309 -11.232 1.00 98.00 86 TRP A N 1
ATOM 632 C CA . TRP A 1 86 ? -1.791 1.812 -10.461 1.00 98.00 86 TRP A CA 1
ATOM 633 C C . TRP A 1 86 ? -2.140 2.774 -9.321 1.00 98.00 86 TRP A C 1
ATOM 635 O O . TRP A 1 86 ? -3.297 3.164 -9.203 1.00 98.00 86 TRP A O 1
ATOM 645 N N . LEU A 1 87 ? -1.146 3.218 -8.544 1.00 97.56 87 LEU A N 1
ATOM 646 C CA . LEU A 1 87 ? -1.366 4.133 -7.427 1.00 97.56 87 LEU A CA 1
ATOM 647 C C . LEU A 1 87 ? -1.895 5.483 -7.920 1.00 97.56 87 LEU A C 1
ATOM 649 O O . LEU A 1 87 ? -2.892 5.951 -7.389 1.00 97.56 87 LEU A O 1
ATOM 653 N N . ALA A 1 88 ? -1.303 6.053 -8.975 1.00 97.56 88 ALA A N 1
ATOM 654 C CA . ALA A 1 88 ? -1.792 7.285 -9.595 1.00 97.56 88 ALA A CA 1
ATOM 655 C C . ALA A 1 88 ? -3.241 7.147 -10.093 1.00 97.56 88 ALA A C 1
ATOM 657 O O . ALA A 1 88 ? -4.050 8.052 -9.918 1.00 97.56 88 ALA A O 1
ATOM 658 N N . GLY A 1 89 ? -3.595 5.997 -10.676 1.00 96.69 89 GLY A N 1
ATOM 659 C CA . GLY A 1 89 ? -4.958 5.720 -11.129 1.00 96.69 89 GLY A CA 1
ATOM 660 C C . GLY A 1 89 ? -5.972 5.585 -9.989 1.00 96.69 89 GLY A C 1
ATOM 661 O O . GLY A 1 89 ? -7.109 6.015 -10.144 1.00 96.69 89 GLY A O 1
ATOM 662 N N . VAL A 1 90 ? -5.573 5.009 -8.850 1.00 95.69 90 VAL A N 1
ATOM 663 C CA . VAL A 1 90 ? -6.445 4.854 -7.673 1.00 95.69 90 VAL A CA 1
ATOM 664 C C . VAL A 1 90 ? -6.625 6.172 -6.925 1.00 95.69 90 VAL A C 1
ATOM 666 O O . VAL A 1 90 ? -7.736 6.482 -6.507 1.00 95.69 90 VAL A O 1
ATOM 669 N N . THR A 1 91 ? -5.556 6.952 -6.762 1.00 95.25 91 THR A N 1
ATOM 670 C CA . THR A 1 91 ? -5.597 8.212 -6.004 1.00 95.25 91 THR A CA 1
ATOM 671 C C . THR A 1 91 ? -6.026 9.407 -6.852 1.00 95.25 91 THR A C 1
ATOM 673 O O . THR A 1 91 ? -6.348 10.457 -6.300 1.00 95.25 91 THR A O 1
ATOM 676 N N . GLY A 1 92 ? -6.000 9.273 -8.183 1.00 95.56 92 GLY A N 1
ATOM 677 C CA . GLY A 1 92 ? -6.158 10.388 -9.117 1.00 95.56 92 GLY A CA 1
ATOM 678 C C . GLY A 1 92 ? -4.999 11.393 -9.074 1.00 95.56 92 GLY A C 1
ATOM 679 O O . GLY A 1 92 ? -5.146 12.496 -9.592 1.00 95.56 92 GLY A O 1
ATOM 680 N N . GLY A 1 93 ? -3.884 11.042 -8.424 1.00 96.12 93 GLY A N 1
ATOM 681 C CA . GLY A 1 93 ? -2.759 11.936 -8.162 1.00 96.12 93 GLY A CA 1
ATOM 682 C C . GLY A 1 93 ? -1.535 11.715 -9.050 1.00 96.12 93 GLY A C 1
ATOM 683 O O . GLY A 1 93 ? -1.539 10.928 -9.999 1.00 96.12 93 GLY A O 1
ATOM 684 N N . GLU A 1 94 ? -0.446 12.394 -8.696 1.00 98.06 94 GLU A N 1
ATOM 685 C CA . GLU A 1 94 ? 0.888 12.190 -9.266 1.00 98.06 94 GLU A CA 1
ATOM 686 C C . GLU A 1 94 ? 1.707 11.270 -8.364 1.00 98.06 94 GLU A C 1
ATOM 688 O O . GLU A 1 94 ? 1.811 11.485 -7.156 1.00 98.06 94 GLU A O 1
ATOM 693 N N . VAL A 1 95 ? 2.345 10.269 -8.962 1.00 98.31 95 VAL A N 1
ATOM 694 C CA . VAL A 1 95 ? 3.242 9.343 -8.279 1.00 98.31 95 VAL A CA 1
ATOM 695 C C . VAL A 1 95 ? 4.606 9.388 -8.937 1.00 98.31 95 VAL A C 1
ATOM 697 O O . VAL A 1 95 ? 4.733 9.174 -10.140 1.00 98.31 95 VAL A O 1
ATOM 700 N N . THR A 1 96 ? 5.643 9.593 -8.134 1.00 98.44 96 THR A N 1
ATOM 701 C CA . THR A 1 96 ? 7.039 9.497 -8.553 1.00 98.44 96 THR A CA 1
ATOM 702 C C . THR A 1 96 ? 7.778 8.535 -7.631 1.00 98.44 96 THR A C 1
ATOM 704 O O . THR A 1 96 ? 7.744 8.663 -6.413 1.00 98.44 96 THR A O 1
ATOM 707 N N . VAL A 1 97 ? 8.467 7.557 -8.205 1.00 98.12 97 VAL A N 1
ATOM 708 C CA . VAL A 1 97 ? 9.339 6.633 -7.478 1.00 98.12 97 VAL A CA 1
ATOM 709 C C . VAL A 1 97 ? 10.772 6.977 -7.834 1.00 98.12 97 VAL A C 1
ATOM 711 O O . VAL A 1 97 ? 11.130 7.051 -9.013 1.00 98.12 97 VAL A O 1
ATOM 714 N N . ARG A 1 98 ? 11.599 7.175 -6.811 1.00 97.56 98 ARG A N 1
ATOM 715 C CA . ARG A 1 98 ? 13.018 7.495 -6.957 1.00 97.56 98 ARG A CA 1
ATOM 716 C C . ARG A 1 98 ? 13.899 6.374 -6.441 1.00 97.56 98 ARG A C 1
ATOM 718 O O . ARG A 1 98 ? 13.562 5.710 -5.463 1.00 97.56 98 ARG A O 1
ATOM 725 N N . ALA A 1 99 ? 15.042 6.182 -7.084 1.00 95.00 99 ALA A N 1
ATOM 726 C CA . ALA A 1 99 ? 16.129 5.367 -6.565 1.00 95.00 99 ALA A CA 1
ATOM 727 C C . ALA A 1 99 ? 16.785 6.039 -5.349 1.00 95.00 99 ALA A C 1
ATOM 729 O O . ALA A 1 99 ? 16.624 7.2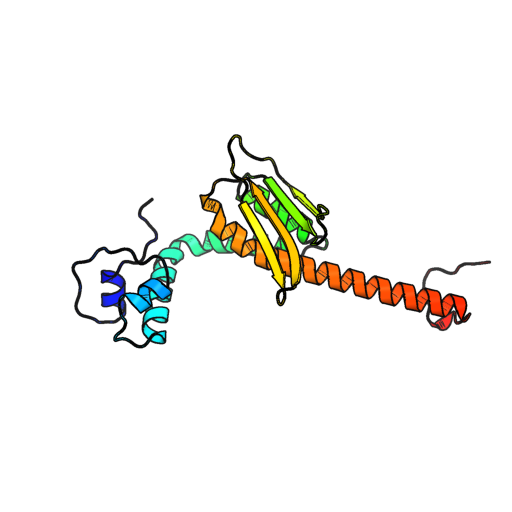35 -5.115 1.00 95.00 99 ALA A O 1
ATOM 730 N N . SER A 1 100 ? 17.578 5.280 -4.591 1.00 92.62 100 SER A N 1
ATOM 731 C CA . SER A 1 100 ? 18.283 5.800 -3.411 1.00 92.62 100 SER A CA 1
ATOM 732 C C . SER A 1 100 ? 19.322 6.883 -3.721 1.00 92.62 100 SER A C 1
ATOM 734 O O . SER A 1 100 ? 19.696 7.629 -2.825 1.00 92.62 100 SER A O 1
ATOM 736 N N . TRP A 1 101 ? 19.767 6.993 -4.975 1.00 89.25 101 TRP A N 1
ATOM 737 C CA . TRP A 1 101 ? 20.671 8.043 -5.459 1.00 89.25 101 TRP A CA 1
ATOM 738 C C . TRP A 1 101 ? 19.945 9.209 -6.157 1.00 89.25 101 TRP A C 1
ATOM 740 O O . TRP A 1 101 ? 20.597 10.085 -6.712 1.00 89.25 101 TRP A O 1
ATOM 750 N N . GLY A 1 102 ? 18.607 9.241 -6.118 1.00 90.88 102 GLY A N 1
ATOM 751 C CA . GLY A 1 102 ? 17.792 10.388 -6.541 1.00 90.88 102 GLY A CA 1
ATOM 752 C C . GLY A 1 102 ? 17.138 10.279 -7.922 1.00 90.88 102 GLY A C 1
ATOM 753 O O . GLY A 1 102 ? 16.171 11.004 -8.176 1.00 90.88 102 GLY A O 1
ATOM 754 N N . ASP A 1 103 ? 17.588 9.362 -8.783 1.00 95.62 103 ASP A N 1
ATOM 755 C CA . ASP A 1 103 ? 17.025 9.183 -10.129 1.00 95.62 103 ASP A CA 1
ATOM 756 C C . ASP A 1 103 ? 15.556 8.763 -10.088 1.00 95.62 103 ASP A C 1
ATOM 758 O O . ASP A 1 103 ? 15.158 7.934 -9.268 1.00 95.62 103 ASP A O 1
ATOM 762 N N . VAL A 1 104 ? 14.755 9.286 -11.016 1.00 97.69 104 VAL A N 1
ATOM 763 C CA . VAL A 1 104 ? 13.373 8.835 -11.210 1.00 97.69 104 VAL A CA 1
ATOM 764 C C . VAL A 1 104 ? 13.390 7.485 -11.919 1.00 97.69 104 VAL A C 1
ATOM 766 O O . VAL A 1 104 ? 13.887 7.371 -13.036 1.00 97.69 104 VAL A O 1
ATOM 769 N N . VAL A 1 105 ? 12.827 6.464 -11.273 1.00 96.38 105 VAL A N 1
ATOM 770 C CA . VAL A 1 105 ? 12.728 5.100 -11.826 1.00 96.38 105 VAL A CA 1
ATOM 771 C C . VAL A 1 105 ? 11.330 4.786 -12.341 1.00 96.38 105 VAL A C 1
ATOM 773 O O . VAL A 1 105 ? 11.161 3.954 -13.228 1.00 96.38 105 VAL A O 1
ATOM 776 N N . ALA A 1 106 ? 10.321 5.476 -11.814 1.00 97.94 106 ALA A N 1
ATOM 777 C CA . ALA A 1 106 ? 8.963 5.431 -12.319 1.00 97.94 106 ALA A CA 1
ATOM 778 C C . ALA A 1 106 ? 8.245 6.745 -12.026 1.00 97.94 106 ALA A C 1
ATOM 780 O O . ALA A 1 106 ? 8.476 7.377 -10.997 1.00 97.94 106 ALA A O 1
ATOM 781 N N . HIS A 1 107 ? 7.349 7.127 -12.923 1.00 98.12 107 HIS A N 1
ATOM 782 C CA . HIS A 1 107 ? 6.501 8.295 -12.772 1.00 98.12 107 HIS A CA 1
ATOM 783 C C . HIS A 1 107 ? 5.162 8.039 -13.470 1.00 98.12 107 HIS A C 1
ATOM 785 O O . HIS A 1 107 ? 5.132 7.401 -14.527 1.00 98.12 107 HIS A O 1
ATOM 791 N N . ALA A 1 108 ? 4.065 8.495 -12.871 1.00 98.31 108 ALA A N 1
ATOM 792 C CA . ALA A 1 108 ? 2.732 8.386 -13.444 1.00 98.31 108 ALA A CA 1
ATOM 793 C C . ALA A 1 108 ? 1.764 9.425 -12.867 1.00 98.31 108 ALA A C 1
ATOM 795 O O . ALA A 1 108 ? 1.868 9.800 -11.701 1.00 98.31 108 ALA A O 1
ATOM 796 N N . GLY A 1 109 ? 0.760 9.788 -13.667 1.00 97.06 109 GLY A N 1
ATOM 797 C CA . GLY A 1 109 ? -0.330 10.668 -13.250 1.00 97.06 109 GLY A CA 1
ATOM 798 C C . GLY A 1 109 ? -0.005 12.153 -13.368 1.00 97.06 109 GLY A C 1
ATOM 799 O O . GLY A 1 109 ? 0.990 12.545 -13.974 1.00 97.06 109 GLY A O 1
ATOM 800 N N . HIS A 1 110 ? -0.891 12.974 -12.816 1.00 95.25 110 HIS A N 1
ATOM 801 C CA . HIS A 1 110 ? -0.745 14.423 -12.758 1.00 95.25 110 HIS A CA 1
ATOM 802 C C . HIS A 1 110 ? -1.296 14.920 -11.427 1.00 95.25 110 HIS A C 1
ATOM 804 O O . HIS A 1 110 ? -2.286 14.383 -10.934 1.00 95.25 110 HIS A O 1
ATOM 810 N N . ALA A 1 111 ? -0.641 15.913 -10.831 1.00 90.56 111 ALA A N 1
ATOM 811 C CA . ALA A 1 111 ? -1.032 16.396 -9.519 1.00 90.56 111 ALA A CA 1
ATOM 812 C C . ALA A 1 111 ? -2.269 17.294 -9.667 1.00 90.56 111 ALA A C 1
ATOM 814 O O . ALA A 1 111 ? -2.241 18.203 -10.499 1.00 90.56 111 ALA A O 1
ATOM 815 N N . PRO A 1 112 ? -3.340 17.075 -8.887 1.00 86.94 112 PRO A N 1
ATOM 816 C CA . PRO A 1 112 ? -4.409 18.054 -8.794 1.00 86.94 112 PRO A CA 1
ATOM 817 C C . PRO A 1 112 ? -3.886 19.361 -8.183 1.00 86.94 112 PRO A C 1
ATOM 819 O O . PRO A 1 112 ? -2.948 19.356 -7.379 1.00 86.94 112 PRO A O 1
ATOM 822 N N . ASP A 1 113 ? -4.500 20.484 -8.557 1.00 85.19 113 ASP A N 1
ATOM 823 C CA . ASP A 1 113 ? -4.118 21.797 -8.039 1.00 85.19 113 ASP A CA 1
ATOM 824 C C . ASP A 1 113 ? -4.205 21.828 -6.506 1.00 85.19 113 ASP A C 1
ATOM 826 O O . ASP A 1 113 ? -5.215 21.448 -5.913 1.00 85.19 113 ASP A O 1
ATOM 830 N N . GLY A 1 114 ? -3.129 22.284 -5.860 1.00 83.62 114 GLY A N 1
ATOM 831 C CA . GLY A 1 114 ? -3.042 22.365 -4.399 1.00 83.62 114 GLY A CA 1
ATOM 832 C C . GLY A 1 114 ? -2.750 21.041 -3.685 1.00 83.62 114 GLY A C 1
ATOM 833 O O . GLY A 1 114 ? -2.738 21.028 -2.457 1.00 83.62 114 GLY A O 1
ATOM 834 N N . ALA A 1 115 ? -2.488 19.944 -4.406 1.00 89.25 115 ALA A N 1
ATOM 835 C CA . ALA A 1 115 ? -2.110 18.677 -3.787 1.00 89.25 115 ALA A CA 1
ATOM 836 C C . ALA A 1 115 ? -0.750 18.768 -3.076 1.00 89.25 115 ALA A C 1
ATOM 838 O O . ALA A 1 115 ? 0.268 19.143 -3.669 1.00 89.25 115 ALA A O 1
ATOM 839 N N . GLU A 1 116 ? -0.728 18.371 -1.806 1.00 90.88 116 GLU A N 1
ATOM 840 C CA . GLU A 1 116 ? 0.493 18.326 -1.009 1.00 90.88 116 GLU A CA 1
ATOM 841 C C . GLU A 1 116 ? 1.353 17.111 -1.373 1.00 90.88 116 GLU A C 1
ATOM 843 O O . GLU A 1 116 ? 0.858 16.039 -1.729 1.00 90.88 116 GLU A O 1
ATOM 848 N N . LEU A 1 117 ? 2.674 17.284 -1.288 1.00 94.06 117 LEU A N 1
ATOM 849 C CA . LEU A 1 117 ? 3.626 16.205 -1.511 1.00 94.06 117 LEU A CA 1
ATOM 850 C C . LEU A 1 117 ? 3.795 15.381 -0.232 1.00 94.06 117 LEU A C 1
ATOM 852 O O . LEU A 1 117 ? 4.328 15.867 0.760 1.00 94.06 117 LEU A O 1
ATOM 856 N N . THR A 1 118 ? 3.423 14.108 -0.304 1.00 94.56 118 THR A N 1
ATOM 857 C CA . THR A 1 118 ? 3.752 13.090 0.693 1.00 94.56 118 THR A CA 1
ATOM 858 C C . THR A 1 118 ? 4.975 12.304 0.232 1.00 94.56 118 THR A C 1
ATOM 860 O O . THR A 1 118 ? 4.978 11.734 -0.862 1.00 94.56 118 THR A O 1
ATOM 863 N N . GLU A 1 119 ? 6.011 12.240 1.068 1.00 95.69 119 GLU A N 1
ATOM 864 C CA . GLU A 1 119 ? 7.198 11.4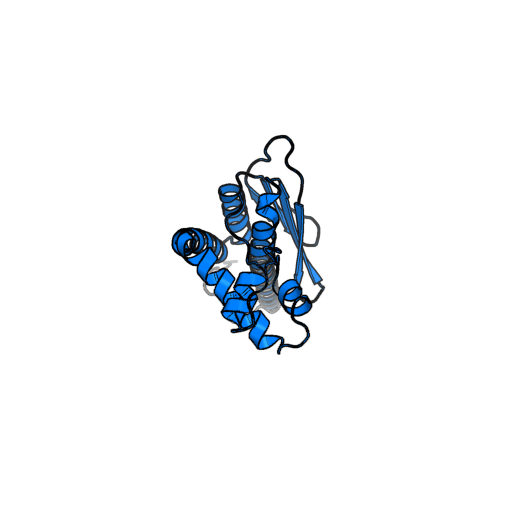22 0.813 1.00 95.69 119 GLU A CA 1
ATOM 865 C C . GLU A 1 119 ? 7.251 10.229 1.767 1.00 95.69 119 GLU A C 1
ATOM 867 O O . GLU A 1 119 ? 7.229 10.389 2.986 1.00 95.69 119 GLU A O 1
ATOM 872 N N . VAL A 1 120 ? 7.364 9.023 1.210 1.00 96.44 120 VAL A N 1
ATOM 873 C CA . VAL A 1 120 ? 7.518 7.785 1.974 1.00 96.44 120 VAL A CA 1
ATOM 874 C C . VAL A 1 120 ? 8.885 7.172 1.652 1.00 96.44 120 VAL A C 1
ATOM 876 O O . VAL A 1 120 ? 9.113 6.734 0.516 1.00 96.44 120 VAL A O 1
ATOM 879 N N . PRO A 1 121 ? 9.831 7.144 2.610 1.00 96.12 121 PRO A N 1
ATOM 880 C CA . PRO A 1 121 ? 11.147 6.567 2.382 1.00 96.12 121 PRO A CA 1
ATOM 881 C C . PRO A 1 121 ? 11.046 5.051 2.212 1.00 96.12 121 PRO A C 1
ATOM 883 O O . PRO A 1 121 ? 10.407 4.357 3.000 1.00 96.12 121 PRO A O 1
ATOM 886 N N . LEU A 1 122 ? 11.733 4.517 1.204 1.00 96.25 122 LEU A N 1
ATOM 887 C CA . LEU A 1 122 ? 11.835 3.080 0.982 1.00 96.25 122 LEU A CA 1
ATOM 888 C C . LEU A 1 122 ? 13.169 2.615 1.563 1.00 96.25 122 LEU A C 1
ATOM 890 O O . LEU A 1 122 ? 14.230 2.915 1.011 1.00 96.25 122 LEU A O 1
ATOM 894 N N . ALA A 1 123 ? 13.134 1.877 2.672 1.00 94.44 123 ALA A N 1
ATOM 895 C CA . ALA A 1 123 ? 14.337 1.374 3.333 1.00 94.44 123 ALA A CA 1
ATOM 896 C C . ALA A 1 123 ? 14.236 -0.120 3.655 1.00 94.44 123 ALA A C 1
ATOM 898 O O . ALA A 1 123 ? 13.196 -0.599 4.099 1.00 94.44 123 ALA A O 1
ATOM 899 N N . PHE A 1 124 ? 15.339 -0.845 3.465 1.00 92.31 124 PHE A N 1
ATOM 900 C CA . PHE A 1 124 ? 15.493 -2.250 3.848 1.00 92.31 124 PHE A CA 1
ATOM 901 C C . PHE A 1 124 ? 16.715 -2.385 4.757 1.00 92.31 124 PHE A C 1
ATOM 903 O O . PHE A 1 124 ? 17.794 -1.925 4.391 1.00 92.31 124 PHE A O 1
ATOM 910 N N . GLU A 1 125 ? 16.549 -2.952 5.956 1.00 91.06 125 GLU A N 1
ATOM 911 C CA . GLU A 1 125 ? 17.631 -3.087 6.952 1.00 91.06 125 GLU A CA 1
ATOM 912 C C . GLU A 1 125 ? 18.412 -1.775 7.180 1.00 91.06 125 GLU A C 1
ATOM 914 O O . GLU A 1 125 ? 19.642 -1.746 7.223 1.00 91.06 125 GLU A O 1
ATOM 919 N N . ARG A 1 126 ? 17.686 -0.651 7.295 1.00 88.88 126 ARG A N 1
ATOM 920 C CA . ARG A 1 126 ? 18.227 0.719 7.443 1.00 88.88 126 ARG A CA 1
ATOM 921 C C . ARG A 1 126 ? 18.992 1.263 6.229 1.00 88.88 126 ARG A C 1
ATOM 923 O O . ARG A 1 126 ? 19.515 2.373 6.301 1.00 88.88 126 ARG A O 1
ATOM 930 N N . ARG A 1 127 ? 19.050 0.534 5.113 1.00 90.62 127 ARG A N 1
ATOM 931 C CA . ARG A 1 127 ? 19.630 1.018 3.856 1.00 90.62 127 ARG A CA 1
ATOM 932 C C . ARG A 1 127 ? 18.537 1.638 2.986 1.00 90.62 127 ARG A C 1
ATOM 934 O O . ARG A 1 127 ? 17.539 0.961 2.722 1.00 90.62 127 ARG A O 1
ATOM 941 N N . PRO A 1 128 ? 18.701 2.885 2.514 1.00 93.38 128 PRO A N 1
ATOM 942 C CA . PRO A 1 128 ? 17.753 3.476 1.583 1.00 93.38 128 PRO A CA 1
ATOM 943 C C . PRO A 1 128 ? 17.813 2.726 0.249 1.00 93.38 128 PRO A C 1
ATOM 945 O O . PRO A 1 128 ? 18.886 2.522 -0.321 1.00 93.38 128 PRO A O 1
ATOM 948 N N . VAL A 1 129 ? 16.651 2.325 -0.258 1.00 94.81 129 VAL A N 1
ATOM 949 C CA . VAL A 1 129 ? 16.485 1.697 -1.581 1.00 94.81 129 VAL A CA 1
ATOM 950 C C . VAL A 1 129 ? 15.710 2.587 -2.558 1.00 94.81 129 VAL A C 1
ATOM 952 O O . VAL A 1 129 ? 15.687 2.313 -3.764 1.00 94.81 129 VAL A O 1
ATOM 955 N N . GLY A 1 130 ? 15.130 3.678 -2.055 1.00 96.00 130 GLY A N 1
ATOM 956 C CA . GLY A 1 130 ? 14.434 4.683 -2.841 1.00 96.00 130 GLY A CA 1
ATOM 957 C C . GLY A 1 130 ? 13.511 5.559 -2.004 1.00 96.00 130 GLY A C 1
ATOM 958 O O . GLY A 1 130 ? 13.526 5.494 -0.776 1.00 96.00 130 GLY A O 1
ATOM 959 N N . THR A 1 131 ? 12.672 6.323 -2.693 1.00 97.81 131 THR A N 1
ATOM 960 C CA . THR A 1 131 ? 11.615 7.145 -2.092 1.00 97.81 131 THR A CA 1
ATOM 961 C C . THR A 1 131 ? 10.374 7.077 -2.973 1.00 97.81 131 THR A C 1
ATOM 963 O O . THR A 1 131 ? 10.483 7.149 -4.199 1.00 97.81 131 THR A O 1
ATOM 966 N N . LEU A 1 132 ? 9.200 6.941 -2.361 1.00 98.19 132 LEU A N 1
ATOM 967 C CA . LEU A 1 132 ? 7.910 7.183 -3.002 1.00 98.19 132 LEU A CA 1
ATOM 968 C C . LEU A 1 132 ? 7.501 8.635 -2.740 1.00 98.19 132 LEU A C 1
ATOM 970 O O . LEU A 1 132 ? 7.461 9.070 -1.597 1.00 98.19 132 LEU A O 1
ATOM 974 N N . GLN A 1 133 ? 7.179 9.363 -3.798 1.00 97.75 133 GLN A N 1
ATOM 975 C CA . GLN A 1 133 ? 6.620 10.707 -3.778 1.00 97.75 133 GLN A CA 1
ATOM 976 C C . GLN A 1 133 ? 5.190 10.626 -4.319 1.00 97.75 133 GLN A C 1
ATOM 978 O O . GLN A 1 133 ? 4.990 10.180 -5.449 1.00 97.75 133 GLN A O 1
ATOM 983 N N . LEU A 1 134 ? 4.207 11.037 -3.524 1.00 97.62 134 LEU A N 1
ATOM 984 C CA . LEU A 1 134 ? 2.794 11.071 -3.899 1.00 97.62 134 LEU A CA 1
ATOM 985 C C . LEU A 1 134 ? 2.263 12.496 -3.741 1.00 97.62 134 LEU A C 1
ATOM 987 O O . LEU A 1 134 ? 2.350 13.056 -2.653 1.00 97.62 134 LEU A O 1
ATOM 991 N N . ARG A 1 135 ? 1.668 13.056 -4.795 1.00 97.25 135 ARG A N 1
ATOM 992 C CA . ARG A 1 135 ? 0.812 14.246 -4.704 1.00 97.25 135 ARG A CA 1
ATOM 993 C C . ARG A 1 135 ? -0.628 13.851 -4.974 1.00 97.25 135 ARG A C 1
ATOM 995 O O . ARG A 1 135 ? -0.998 13.602 -6.120 1.00 97.25 135 ARG A O 1
ATOM 1002 N N . ALA A 1 136 ? -1.418 13.767 -3.916 1.00 94.94 136 ALA A N 1
ATOM 1003 C CA . ALA A 1 136 ? -2.836 13.431 -3.954 1.00 94.94 136 ALA A CA 1
ATOM 1004 C C . ALA A 1 136 ? -3.534 14.002 -2.710 1.00 94.94 136 ALA A C 1
ATOM 1006 O O . ALA A 1 136 ? -2.893 14.645 -1.879 1.00 94.94 136 ALA A O 1
ATOM 1007 N N . ASP A 1 137 ? -4.837 13.751 -2.576 1.00 92.12 137 ASP A N 1
ATOM 1008 C CA . ASP A 1 137 ? -5.570 14.042 -1.340 1.00 92.12 137 ASP A CA 1
ATOM 1009 C C . ASP A 1 137 ? -4.888 13.365 -0.120 1.00 92.12 137 ASP A C 1
ATOM 1011 O O . ASP A 1 137 ? -4.536 12.180 -0.213 1.00 92.12 137 ASP A O 1
ATOM 1015 N N . PRO A 1 138 ? -4.696 14.068 1.017 1.00 87.31 138 PRO A N 1
ATOM 1016 C CA . PRO A 1 138 ? -4.054 13.511 2.213 1.00 87.31 138 PRO A CA 1
ATOM 1017 C C . PRO A 1 138 ? -4.723 12.246 2.768 1.00 87.31 138 PRO A C 1
ATOM 1019 O O . PRO A 1 138 ? -4.061 11.437 3.419 1.00 87.31 138 PRO A O 1
ATOM 1022 N N . GLY A 1 139 ? -6.009 12.021 2.475 1.00 89.50 139 GLY A N 1
ATOM 1023 C CA . GLY A 1 139 ? -6.732 10.798 2.827 1.00 89.50 139 GLY A CA 1
ATOM 1024 C C . GLY A 1 139 ? -6.146 9.518 2.216 1.00 89.50 139 GLY A C 1
ATOM 1025 O O . GLY A 1 139 ? -6.499 8.421 2.643 1.00 89.50 139 GLY A O 1
ATOM 1026 N N . TRP A 1 140 ? -5.221 9.629 1.256 1.00 91.75 140 TRP A N 1
ATOM 1027 C CA . TRP A 1 140 ? -4.518 8.496 0.649 1.00 91.75 140 TRP A CA 1
ATOM 1028 C C . TRP A 1 140 ? -3.197 8.116 1.336 1.00 91.75 140 TRP A C 1
ATOM 1030 O O . TRP A 1 140 ? -2.524 7.197 0.863 1.00 91.75 140 TRP A O 1
ATOM 1040 N N . ALA A 1 141 ? -2.810 8.777 2.432 1.00 88.50 141 ALA A N 1
ATOM 1041 C CA . ALA A 1 141 ? -1.528 8.538 3.105 1.00 88.50 141 ALA A CA 1
ATOM 1042 C C . ALA A 1 141 ? -1.327 7.069 3.533 1.00 88.50 141 ALA A C 1
ATOM 1044 O O . ALA A 1 141 ? -0.270 6.491 3.273 1.00 88.50 141 ALA A O 1
ATOM 1045 N N . ASP A 1 142 ? -2.352 6.429 4.103 1.00 89.62 142 ASP A N 1
ATOM 1046 C CA . ASP A 1 142 ? -2.270 5.026 4.537 1.00 89.62 142 ASP A CA 1
ATOM 1047 C C . ASP A 1 142 ? -2.107 4.063 3.353 1.00 89.62 142 ASP A C 1
ATOM 1049 O O . ASP A 1 142 ? -1.340 3.096 3.412 1.00 89.62 142 ASP A O 1
ATOM 1053 N N . LEU A 1 143 ? -2.775 4.353 2.230 1.00 91.25 143 LEU A N 1
ATOM 1054 C CA . LEU A 1 143 ? -2.584 3.591 1.000 1.00 91.25 143 LEU A CA 1
ATOM 1055 C C . LEU A 1 143 ? -1.164 3.785 0.455 1.00 91.25 143 LEU A C 1
ATOM 1057 O O . LEU A 1 143 ? -0.538 2.819 0.019 1.00 91.25 143 LEU A O 1
ATOM 1061 N N . ALA A 1 144 ? -0.631 5.007 0.505 1.00 93.25 144 ALA A N 1
ATOM 1062 C CA . ALA A 1 144 ? 0.737 5.292 0.091 1.00 93.25 144 ALA A CA 1
ATOM 1063 C C . ALA A 1 144 ? 1.750 4.484 0.915 1.00 93.25 144 ALA A C 1
ATOM 1065 O O . ALA A 1 144 ? 2.655 3.878 0.340 1.00 93.25 144 ALA A O 1
ATOM 1066 N N . ALA A 1 145 ? 1.563 4.411 2.237 1.00 93.00 145 ALA A N 1
ATOM 1067 C CA . ALA A 1 145 ? 2.398 3.610 3.129 1.00 93.00 145 ALA A CA 1
ATOM 1068 C C . ALA A 1 145 ? 2.326 2.108 2.800 1.00 93.00 145 ALA A C 1
ATOM 1070 O O . ALA A 1 145 ? 3.360 1.445 2.710 1.00 93.00 145 ALA A O 1
ATOM 1071 N N . LEU A 1 146 ? 1.130 1.572 2.532 1.00 93.19 146 LEU A N 1
ATOM 1072 C CA . LEU A 1 146 ? 0.964 0.174 2.120 1.00 93.19 146 LEU A CA 1
ATOM 1073 C C . LEU A 1 146 ? 1.696 -0.129 0.802 1.00 93.19 146 LEU A C 1
ATOM 1075 O O . LEU A 1 146 ? 2.378 -1.145 0.667 1.00 93.19 146 LEU A O 1
ATOM 1079 N N . ILE A 1 147 ? 1.570 0.754 -0.187 1.00 95.88 147 ILE A N 1
ATOM 1080 C CA . ILE A 1 147 ? 2.167 0.557 -1.513 1.00 95.88 147 ILE A CA 1
ATOM 1081 C C . ILE A 1 147 ? 3.672 0.804 -1.503 1.00 95.88 147 ILE A C 1
ATOM 1083 O O . ILE A 1 147 ? 4.393 0.172 -2.279 1.00 95.88 147 ILE A O 1
ATOM 1087 N N . ALA A 1 148 ? 4.172 1.642 -0.596 1.00 96.50 148 ALA A N 1
ATOM 1088 C CA . ALA A 1 148 ? 5.600 1.807 -0.363 1.00 96.50 148 ALA A CA 1
ATOM 1089 C C . ALA A 1 148 ? 6.278 0.470 -0.013 1.00 96.50 148 ALA A C 1
ATOM 1091 O O . ALA A 1 148 ? 7.364 0.191 -0.518 1.00 96.50 148 ALA A O 1
ATOM 1092 N N . GLU A 1 149 ? 5.627 -0.414 0.748 1.00 96.06 149 GLU A N 1
ATOM 1093 C CA . GLU A 1 149 ? 6.171 -1.743 1.060 1.00 96.06 149 GLU A CA 1
ATOM 1094 C C . GLU A 1 149 ? 6.290 -2.635 -0.193 1.00 96.06 149 GLU A C 1
ATOM 1096 O O . GLU A 1 149 ? 7.291 -3.340 -0.369 1.00 96.06 149 GLU A O 1
ATOM 1101 N N . LEU A 1 150 ? 5.319 -2.559 -1.112 1.00 96.62 150 LEU A N 1
ATOM 1102 C CA . LEU A 1 150 ? 5.372 -3.272 -2.396 1.00 96.62 150 LEU A CA 1
ATOM 1103 C C . LEU A 1 150 ? 6.437 -2.682 -3.327 1.00 96.62 150 LEU A C 1
ATOM 1105 O O . LEU A 1 150 ? 7.187 -3.419 -3.969 1.00 96.62 150 LEU A O 1
ATOM 1109 N N . LEU A 1 151 ? 6.552 -1.353 -3.370 1.00 97.19 151 LEU A N 1
ATOM 1110 C CA . LEU A 1 151 ? 7.601 -0.661 -4.116 1.00 97.19 151 LEU A CA 1
ATOM 1111 C C . LEU A 1 151 ? 8.988 -0.985 -3.562 1.00 97.19 151 LEU A C 1
ATOM 1113 O O . LEU A 1 151 ? 9.913 -1.205 -4.340 1.00 97.19 151 LEU A O 1
ATOM 1117 N N . ARG A 1 152 ? 9.148 -1.092 -2.239 1.00 96.81 152 ARG A N 1
ATOM 1118 C CA . ARG A 1 152 ? 10.396 -1.543 -1.614 1.00 96.81 152 ARG A CA 1
ATOM 1119 C C . ARG A 1 152 ? 10.783 -2.930 -2.121 1.00 96.81 152 ARG A C 1
ATOM 11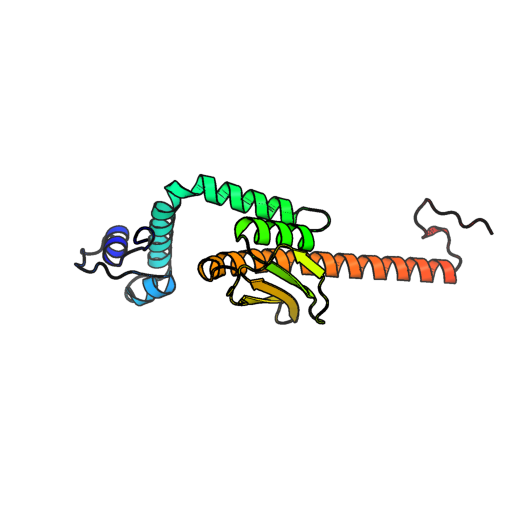21 O O . ARG A 1 152 ? 11.935 -3.129 -2.503 1.00 96.81 152 ARG A O 1
ATOM 1128 N N . LEU A 1 153 ? 9.840 -3.873 -2.161 1.00 96.06 153 LEU A N 1
ATOM 1129 C CA . LEU A 1 153 ? 10.091 -5.208 -2.708 1.00 96.06 153 LEU A CA 1
ATOM 1130 C C . LEU A 1 153 ? 10.496 -5.145 -4.188 1.00 96.06 153 LEU A C 1
ATOM 1132 O O . LEU A 1 153 ? 11.511 -5.731 -4.563 1.00 96.06 153 LEU A O 1
ATOM 1136 N N . ALA A 1 154 ? 9.771 -4.375 -5.003 1.00 95.56 154 ALA A N 1
ATOM 1137 C CA . ALA A 1 154 ? 10.093 -4.167 -6.413 1.00 95.56 154 ALA A CA 1
ATOM 1138 C C . ALA A 1 154 ? 11.514 -3.599 -6.610 1.00 95.56 154 ALA A C 1
ATOM 1140 O O . ALA A 1 154 ? 12.271 -4.086 -7.451 1.00 95.56 154 ALA A O 1
ATOM 1141 N N . ARG A 1 155 ? 11.926 -2.628 -5.781 1.00 94.25 155 ARG A N 1
ATOM 1142 C CA . ARG A 1 155 ? 13.287 -2.061 -5.780 1.00 94.25 155 ARG A CA 1
ATOM 1143 C C . ARG A 1 155 ? 14.351 -3.090 -5.431 1.00 94.25 155 ARG A C 1
ATOM 1145 O O . ARG A 1 155 ? 15.393 -3.132 -6.085 1.00 94.25 155 ARG A O 1
ATOM 1152 N N . LEU A 1 156 ? 14.103 -3.928 -4.426 1.00 93.56 156 LEU A N 1
ATOM 1153 C CA . LEU A 1 156 ? 15.024 -5.000 -4.044 1.00 93.56 156 LEU A CA 1
ATOM 1154 C C . LEU A 1 156 ? 15.174 -6.030 -5.168 1.00 93.56 156 LEU A C 1
ATOM 1156 O O . LEU A 1 156 ? 16.295 -6.424 -5.489 1.00 93.56 156 LEU A O 1
ATOM 1160 N N . GLN A 1 157 ? 14.071 -6.413 -5.813 1.00 91.31 157 GLN A N 1
ATOM 1161 C CA . GLN A 1 157 ? 14.085 -7.320 -6.962 1.00 91.31 157 GLN A CA 1
ATOM 1162 C C . GLN A 1 157 ? 14.851 -6.720 -8.149 1.00 91.31 157 GLN A C 1
ATOM 1164 O O . GLN A 1 157 ? 15.696 -7.398 -8.735 1.00 91.31 157 GLN A O 1
ATOM 1169 N N . ALA A 1 158 ? 14.629 -5.440 -8.464 1.00 88.88 158 ALA A N 1
ATOM 1170 C CA . ALA A 1 158 ? 15.355 -4.734 -9.518 1.00 88.88 158 ALA A CA 1
ATOM 1171 C C . ALA A 1 158 ? 16.862 -4.645 -9.215 1.00 88.88 158 ALA A C 1
ATOM 1173 O O . ALA A 1 158 ? 17.694 -4.922 -10.084 1.00 88.88 158 ALA A O 1
ATOM 1174 N N . ALA A 1 159 ? 17.230 -4.325 -7.971 1.00 86.75 159 ALA A N 1
ATOM 1175 C CA . ALA A 1 159 ? 18.622 -4.280 -7.532 1.00 86.75 159 ALA A CA 1
ATOM 1176 C C . ALA A 1 159 ? 19.297 -5.660 -7.614 1.00 86.75 159 ALA A C 1
ATOM 1178 O O . ALA A 1 159 ? 20.425 -5.764 -8.106 1.00 86.75 159 ALA A O 1
ATOM 1179 N N . ALA A 1 160 ? 18.603 -6.721 -7.191 1.00 86.81 160 ALA A N 1
ATOM 1180 C CA . ALA A 1 160 ? 19.085 -8.097 -7.271 1.00 86.81 160 ALA A CA 1
ATOM 1181 C C . ALA A 1 160 ? 19.265 -8.557 -8.726 1.00 86.81 160 ALA A C 1
ATOM 1183 O O . ALA A 1 160 ? 20.318 -9.095 -9.074 1.00 86.81 160 ALA A O 1
ATOM 1184 N N . ALA A 1 161 ? 18.292 -8.279 -9.599 1.00 83.81 161 ALA A N 1
ATOM 1185 C CA . ALA A 1 161 ? 18.383 -8.573 -11.028 1.00 83.81 161 ALA A CA 1
ATOM 1186 C C . ALA A 1 161 ? 19.547 -7.816 -11.689 1.00 83.81 161 ALA A C 1
ATOM 1188 O O . ALA A 1 161 ? 20.311 -8.398 -12.460 1.00 83.81 161 ALA A O 1
ATOM 1189 N N . GLY A 1 162 ? 19.737 -6.539 -11.345 1.00 82.75 162 GLY A N 1
ATOM 1190 C CA . GLY A 1 162 ? 20.872 -5.742 -11.806 1.00 82.75 162 GLY A CA 1
ATOM 1191 C C . GLY A 1 162 ? 22.219 -6.310 -11.349 1.00 82.75 162 GLY A C 1
ATOM 1192 O O . GLY A 1 162 ? 23.145 -6.420 -12.150 1.00 82.75 162 GLY A O 1
ATOM 1193 N N . ALA A 1 163 ? 22.332 -6.731 -10.087 1.00 82.38 163 ALA A N 1
ATOM 1194 C CA . ALA A 1 163 ? 23.541 -7.369 -9.568 1.00 82.38 163 ALA A CA 1
ATOM 1195 C C . ALA A 1 163 ? 23.834 -8.713 -10.256 1.00 82.38 163 ALA A C 1
ATOM 1197 O O . ALA A 1 163 ? 24.983 -8.984 -10.602 1.00 82.38 163 ALA A O 1
ATOM 1198 N N . ALA A 1 164 ? 22.805 -9.527 -10.503 1.00 78.50 164 ALA A N 1
ATOM 1199 C CA . ALA A 1 164 ? 22.940 -10.787 -11.225 1.00 78.50 164 ALA A CA 1
ATOM 1200 C C . ALA A 1 164 ? 23.433 -10.565 -12.664 1.00 78.50 164 ALA A C 1
ATOM 1202 O O . ALA A 1 164 ? 24.387 -11.218 -13.080 1.00 78.50 164 ALA A O 1
ATOM 1203 N N . ARG A 1 165 ? 22.853 -9.599 -13.393 1.00 76.75 165 ARG A N 1
ATOM 1204 C CA . ARG A 1 165 ? 23.284 -9.241 -14.757 1.00 76.75 165 ARG A CA 1
ATOM 1205 C C . ARG A 1 165 ? 24.736 -8.775 -14.801 1.00 76.75 165 ARG A C 1
ATOM 1207 O O . ARG A 1 165 ? 25.471 -9.225 -15.671 1.00 76.75 165 ARG A O 1
ATOM 1214 N N . ARG A 1 166 ? 25.175 -7.952 -13.839 1.00 77.00 166 ARG A N 1
ATOM 1215 C CA . ARG A 1 166 ? 26.584 -7.526 -13.741 1.00 77.00 166 ARG A CA 1
ATOM 1216 C C . ARG A 1 166 ? 27.531 -8.708 -13.537 1.00 77.00 166 ARG A C 1
ATOM 1218 O O . ARG A 1 166 ? 28.507 -8.809 -14.259 1.00 77.00 166 ARG A O 1
ATOM 1225 N N . ARG A 1 167 ? 27.202 -9.643 -12.638 1.00 77.50 167 ARG A N 1
ATOM 1226 C CA . ARG A 1 167 ? 28.011 -10.856 -12.395 1.00 77.50 167 ARG A CA 1
ATOM 1227 C C . ARG A 1 167 ? 28.043 -11.821 -13.579 1.00 77.50 167 ARG A C 1
ATOM 1229 O O . ARG A 1 167 ? 28.977 -12.604 -13.703 1.00 77.50 167 ARG A O 1
ATOM 1236 N N . VAL A 1 168 ? 26.977 -11.869 -14.378 1.00 76.50 168 VAL A N 1
ATOM 1237 C CA . VAL A 1 168 ? 26.952 -12.673 -15.608 1.00 76.50 168 VAL A CA 1
ATOM 1238 C C . VAL A 1 168 ? 27.794 -11.996 -16.685 1.00 76.50 168 VAL A C 1
ATOM 1240 O O . VAL A 1 168 ? 28.626 -12.667 -17.277 1.00 76.50 168 VAL A O 1
ATOM 1243 N N . GLY A 1 169 ? 27.648 -10.682 -16.876 1.00 74.31 169 GLY A N 1
ATOM 1244 C CA . GLY A 1 169 ? 28.474 -9.919 -17.814 1.00 74.31 169 GLY A CA 1
ATOM 1245 C C . GLY A 1 169 ? 29.964 -9.960 -17.464 1.00 74.31 169 GLY A C 1
ATOM 1246 O O . GLY A 1 169 ? 30.787 -10.128 -18.351 1.00 74.31 169 GLY A O 1
ATOM 1247 N N . GLU A 1 170 ? 30.310 -9.891 -16.177 1.00 75.44 170 GLU A N 1
ATOM 1248 C CA . GLU A 1 170 ? 31.686 -10.037 -15.686 1.00 75.44 170 GLU A CA 1
ATOM 1249 C C . GLU A 1 170 ? 32.250 -11.427 -16.003 1.00 75.44 170 GLU A C 1
ATOM 1251 O O . GLU A 1 170 ? 33.308 -11.522 -16.611 1.00 75.44 170 GLU A O 1
ATOM 1256 N N . ARG A 1 171 ? 31.497 -12.502 -15.727 1.00 73.75 171 ARG A N 1
ATOM 1257 C CA . ARG A 1 171 ? 31.899 -13.872 -16.097 1.00 73.75 171 ARG A CA 1
ATOM 1258 C C . ARG A 1 171 ? 32.030 -14.072 -17.605 1.00 73.75 171 ARG A C 1
ATOM 1260 O O . ARG A 1 171 ? 32.945 -14.750 -18.052 1.00 73.75 171 ARG A O 1
ATOM 1267 N N . GLN A 1 172 ? 31.129 -13.489 -18.394 1.00 71.25 172 GLN A N 1
ATOM 1268 C CA . GLN A 1 172 ? 31.217 -13.524 -19.856 1.00 71.25 172 GLN A CA 1
ATOM 1269 C C . GLN A 1 172 ? 32.459 -12.780 -20.350 1.00 71.25 172 GLN A C 1
ATOM 1271 O O . GLN A 1 172 ? 33.164 -13.276 -21.222 1.00 71.25 172 GLN A O 1
ATOM 1276 N N . PHE A 1 173 ? 32.752 -11.615 -19.776 1.00 65.38 173 PHE A N 1
ATOM 1277 C CA . PHE A 1 173 ? 33.939 -10.836 -20.103 1.00 65.38 173 PHE A CA 1
ATOM 1278 C C . PHE A 1 173 ? 35.231 -11.571 -19.718 1.00 65.38 173 PHE A C 1
ATOM 1280 O O . PHE A 1 173 ? 36.153 -11.644 -20.527 1.00 65.38 173 PHE A O 1
ATOM 1287 N N . GLU A 1 174 ? 35.283 -12.183 -18.534 1.00 73.94 174 GLU A N 1
ATOM 1288 C CA . GLU A 1 174 ? 36.399 -13.035 -18.110 1.00 73.94 174 GLU A CA 1
ATOM 1289 C C . GLU A 1 174 ? 36.579 -14.245 -19.037 1.00 73.94 174 GLU A C 1
ATOM 1291 O O . GLU A 1 174 ? 37.702 -14.533 -19.445 1.00 73.94 174 GLU A O 1
ATOM 1296 N N . ALA A 1 175 ? 35.492 -14.915 -19.435 1.00 73.25 175 ALA A N 1
ATOM 1297 C CA . ALA A 1 175 ? 35.538 -16.040 -20.370 1.00 73.25 175 ALA A CA 1
ATOM 1298 C C . ALA A 1 175 ? 36.062 -15.625 -21.758 1.00 73.25 175 ALA A C 1
ATOM 1300 O O . ALA A 1 175 ? 36.871 -16.341 -22.348 1.00 73.25 175 ALA A O 1
ATOM 1301 N N . LEU A 1 176 ? 35.669 -14.444 -22.253 1.00 68.38 176 LEU A N 1
ATOM 1302 C CA . LEU A 1 176 ? 36.198 -13.872 -23.496 1.00 68.38 176 LEU A CA 1
ATOM 1303 C C . LEU A 1 176 ? 37.697 -13.560 -23.391 1.00 68.38 176 LEU A C 1
ATOM 1305 O O . LEU A 1 176 ? 38.445 -13.877 -24.313 1.00 68.38 176 LEU A O 1
ATOM 1309 N N . LEU A 1 177 ? 38.152 -12.989 -22.270 1.00 73.69 177 LEU A N 1
ATOM 1310 C CA . LEU A 1 177 ? 39.576 -12.723 -22.026 1.00 73.69 177 LEU A CA 1
ATOM 1311 C C . LEU A 1 177 ? 40.403 -14.008 -21.873 1.00 73.69 177 LEU A C 1
ATOM 1313 O O . LEU A 1 177 ? 41.564 -14.038 -22.274 1.00 73.69 177 LEU A O 1
ATOM 1317 N N . ALA A 1 178 ? 39.813 -15.063 -21.311 1.00 78.38 178 ALA A N 1
ATOM 1318 C CA . ALA A 1 178 ? 40.443 -16.371 -21.149 1.00 78.38 178 ALA A CA 1
ATOM 1319 C C . ALA A 1 178 ? 40.411 -17.233 -22.428 1.00 78.38 178 ALA A C 1
ATOM 1321 O O . ALA A 1 178 ? 41.037 -18.291 -22.461 1.00 78.38 178 ALA A O 1
ATOM 1322 N N . GLY A 1 179 ? 39.690 -16.803 -23.472 1.00 71.38 179 GLY A N 1
ATOM 1323 C CA . GLY A 1 179 ? 39.491 -17.579 -24.700 1.00 71.38 179 GLY A CA 1
ATOM 1324 C C . GLY A 1 179 ? 38.618 -18.829 -24.518 1.00 71.38 179 GLY A C 1
ATOM 1325 O O . GLY A 1 179 ? 38.641 -19.716 -25.371 1.00 71.38 179 GLY A O 1
ATOM 1326 N N . ASP A 1 180 ? 37.855 -18.922 -23.425 1.00 71.88 180 ASP A N 1
ATOM 1327 C CA . ASP A 1 180 ? 37.029 -20.087 -23.093 1.00 71.88 180 ASP A CA 1
ATOM 1328 C C . ASP A 1 180 ? 35.592 -19.910 -23.612 1.00 71.88 180 ASP A C 1
ATOM 1330 O O . ASP A 1 180 ? 34.679 -19.467 -22.909 1.00 71.88 180 ASP A O 1
ATOM 1334 N N . ALA A 1 181 ? 35.385 -20.265 -24.883 1.00 62.47 181 ALA A N 1
ATOM 1335 C CA . ALA A 1 181 ? 34.089 -20.160 -25.556 1.00 62.47 181 ALA A CA 1
ATOM 1336 C C . ALA A 1 181 ? 33.012 -21.113 -24.995 1.00 62.47 181 ALA A C 1
ATOM 1338 O O . ALA A 1 181 ? 31.833 -20.951 -25.314 1.00 62.47 181 ALA A O 1
ATOM 1339 N N . ALA A 1 182 ? 33.379 -22.089 -24.155 1.00 65.19 182 ALA A N 1
ATOM 1340 C CA . ALA A 1 182 ? 32.439 -23.063 -23.597 1.00 65.19 182 ALA A CA 1
ATOM 1341 C C . ALA A 1 182 ? 31.524 -22.474 -22.507 1.00 65.19 182 ALA A C 1
ATOM 1343 O O . ALA A 1 182 ? 30.490 -23.063 -22.192 1.00 65.19 182 ALA A O 1
ATOM 1344 N N . GLN A 1 183 ? 31.875 -21.313 -21.940 1.00 60.84 183 GLN A N 1
ATOM 1345 C CA . GLN A 1 183 ? 31.089 -20.639 -20.896 1.00 60.84 183 GLN A CA 1
ATOM 1346 C C . GLN A 1 183 ? 30.148 -19.548 -21.433 1.00 60.84 183 GLN A C 1
ATOM 1348 O O . GLN A 1 183 ? 29.441 -18.896 -20.659 1.00 60.84 183 GLN A O 1
ATOM 1353 N N . LEU A 1 184 ? 30.112 -19.344 -22.753 1.00 59.03 184 LEU A N 1
ATOM 1354 C CA . LEU A 1 184 ? 29.193 -18.409 -23.397 1.00 59.03 184 LEU A CA 1
ATOM 1355 C C . LEU A 1 184 ? 27.807 -19.062 -23.574 1.00 59.03 184 LEU A C 1
ATOM 1357 O O . LEU A 1 184 ? 27.720 -20.246 -23.903 1.00 59.03 184 LEU A O 1
ATOM 1361 N N . PRO A 1 185 ? 26.698 -18.328 -23.356 1.00 58.31 185 PRO A N 1
ATOM 1362 C CA . PRO A 1 185 ? 25.365 -18.862 -23.613 1.00 58.31 185 PRO A CA 1
ATOM 1363 C C . PRO A 1 185 ? 25.215 -19.252 -25.097 1.00 58.31 185 PRO A C 1
ATOM 1365 O O . PRO A 1 185 ? 25.733 -18.551 -25.970 1.00 58.31 185 PRO A O 1
ATOM 1368 N N . PRO A 1 186 ? 24.500 -20.346 -25.413 1.00 50.66 186 PRO A N 1
ATOM 1369 C CA . PRO A 1 186 ? 24.333 -20.786 -26.791 1.00 50.66 186 PRO A CA 1
ATOM 1370 C C . PRO A 1 186 ? 23.454 -19.779 -27.545 1.00 50.66 186 PRO A C 1
ATOM 1372 O O . PRO A 1 186 ? 22.255 -19.707 -27.282 1.00 50.66 186 PRO A O 1
ATOM 1375 N N . GLY A 1 187 ? 24.027 -19.001 -28.473 1.00 57.44 187 GLY A N 1
ATOM 1376 C CA . GLY A 1 187 ? 23.208 -18.208 -29.400 1.00 57.44 187 GLY A CA 1
ATOM 1377 C C . GLY A 1 187 ? 23.762 -16.922 -30.012 1.00 57.44 187 GLY A C 1
ATOM 1378 O O . GLY A 1 187 ? 23.074 -16.377 -30.864 1.00 57.44 187 GLY A O 1
ATOM 1379 N N . GLU A 1 188 ? 24.961 -16.441 -29.683 1.00 47.16 188 GLU A N 1
ATOM 1380 C CA . GLU A 1 188 ? 25.577 -15.326 -30.428 1.00 47.16 188 GLU A CA 1
ATOM 1381 C C . GLU A 1 188 ? 27.021 -15.679 -30.780 1.00 47.16 188 GLU A C 1
ATOM 1383 O O . GLU A 1 188 ? 27.976 -15.340 -30.086 1.00 47.16 188 GLU A O 1
ATOM 1388 N N . GLY A 1 189 ? 27.169 -16.440 -31.865 1.00 40.72 189 GLY A N 1
ATOM 1389 C CA . GLY A 1 189 ? 28.466 -16.654 -32.486 1.00 40.72 189 GLY A CA 1
ATOM 1390 C C . GLY A 1 189 ? 28.976 -15.334 -33.056 1.00 40.72 189 GLY A C 1
ATOM 1391 O O . GLY A 1 189 ? 28.467 -14.862 -34.068 1.00 40.72 189 GLY A O 1
ATOM 1392 N N . PHE A 1 190 ? 29.999 -14.759 -32.428 1.00 48.81 190 PHE A N 1
ATOM 1393 C CA . PHE A 1 190 ? 30.896 -13.840 -33.117 1.00 48.81 190 PHE A CA 1
ATOM 1394 C C . PHE A 1 190 ? 31.708 -14.664 -34.118 1.00 48.81 190 PHE A C 1
ATOM 1396 O O . PHE A 1 190 ? 32.677 -15.332 -33.759 1.00 48.81 190 PHE A O 1
ATOM 1403 N N . THR A 1 191 ? 31.288 -14.659 -35.379 1.00 39.19 191 THR A N 1
ATOM 1404 C CA . THR A 1 191 ? 32.184 -14.997 -36.486 1.00 39.19 191 THR A CA 1
ATOM 1405 C C . THR A 1 191 ? 33.184 -13.857 -36.637 1.00 39.19 191 THR A C 1
ATOM 1407 O O . THR A 1 191 ? 32.778 -12.732 -36.932 1.00 39.19 191 THR A O 1
ATOM 1410 N N . VAL A 1 192 ? 34.460 -14.158 -36.377 1.00 39.72 192 VAL A N 1
ATOM 1411 C CA . VAL A 1 192 ? 35.616 -13.329 -36.760 1.00 39.72 192 VAL A CA 1
ATOM 1412 C C . VAL A 1 192 ? 35.738 -13.293 -38.278 1.00 39.72 192 VAL A C 1
ATOM 1414 O O . VAL A 1 192 ? 35.538 -14.365 -38.896 1.00 39.72 192 VAL A O 1
#

Foldseek 3Di:
DPQQFDAPQQLCVLVVHDGDPTRHTQPDLVSQCVVCVVDDSVSSSVSVVVSNCVSCVVVVVVVVVLVVQLVVLLPDPLNLQSLQASLCVVQVAKKFKFAPVGDTSYIDHHADPPFDWDKDFQDDPNHTGIIIIIGGPPVCVVVSNVSSPSNSVSSVVVVVVVVVVVVLVVVVVVCVVVVNPVSDDPDDDPDD